Protein AF-A0A2E8CJS1-F1 (afdb_monomer_lite)

Foldseek 3Di:
DVVVVVVVVVVVPPPDDDDDDDDDPVCPLVPPQLLVLLVVLLVLLVVQLVQLVVLGGDPVSLLVSLLSVLLNCLQCDQPNVDCCQVLLQPVPPQLVCLLLVCLVPDDDDPVADLSRDDSSLAHSHNLVSLVVVRSPDPVSSVSNNSRSVSSSVSSNVRSPDRNCVGDVDPVRVVLSRLQSNLVSLVVCLVRVLQLLVCLVPVRGSGPLALSSLSSNLSNLVSSVVCCVVPPCVPPVVCCVLLVVLSVLLSVQSVCSNVNPDNPDVVSSVSNSVSSVVVSVVSVVVDDPVSDPDPPPVPDD

Secondary structure (DSSP, 8-state):
--HHHHHHHHHTTTT------PPPTTSHHHH--HHHHHHHHHHHHHHHHHHHHTT---HHHHHHHHHHHHHHHTT--GGGGSHHHHHHH-----TT-HHHHHHHH----TTS-GGGS-GGGSHHHHHHHHHTT-S-SHHHHHHHH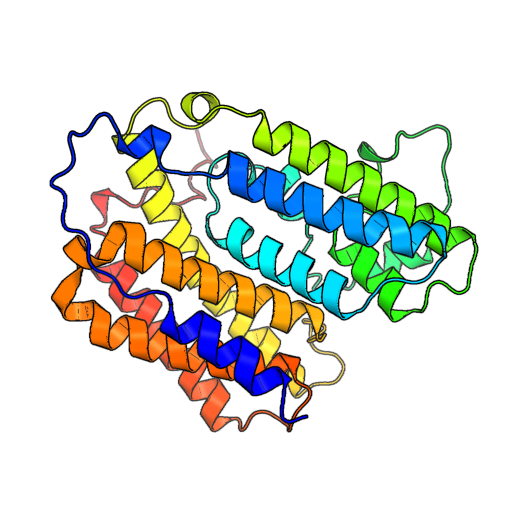HHHHHHHHHHHHHHT--GGGT-SSHHHHHHHHHHHHHHHHHHHHHHHHHHHHHTTSTT-SS---HHHHHHHHHHHHHHHHHHHHHTTTTSGGGHHHHHHHHHHHHHHHHHHHTT-SPPPHHHHHHHHHHHHHHHHHHHHHS-GGG---TT--S--

Structure (mmCIF, N/CA/C/O backbone):
data_AF-A0A2E8CJS1-F1
#
_entry.id   AF-A0A2E8CJS1-F1
#
loop_
_atom_site.group_PDB
_atom_site.id
_atom_site.type_symbol
_atom_site.label_atom_id
_atom_site.label_alt_id
_atom_site.label_comp_id
_atom_site.label_asym_id
_atom_site.label_entity_id
_atom_site.label_seq_id
_atom_site.pdbx_PDB_ins_code
_atom_site.Cartn_x
_atom_site.Cartn_y
_atom_site.Cartn_z
_atom_site.occupancy
_atom_site.B_iso_or_equiv
_atom_site.auth_seq_id
_atom_site.auth_comp_id
_atom_site.auth_asym_id
_atom_site.auth_atom_id
_atom_site.pdbx_PDB_model_num
ATOM 1 N N . MET A 1 1 ? -11.389 -25.331 5.082 1.00 40.00 1 MET A N 1
ATOM 2 C CA . MET A 1 1 ? -9.955 -25.370 4.700 1.00 40.00 1 MET A CA 1
ATOM 3 C C . MET A 1 1 ? -9.678 -25.764 3.245 1.00 40.00 1 MET A C 1
ATOM 5 O O . MET A 1 1 ? -8.675 -25.303 2.729 1.00 40.00 1 MET A O 1
ATOM 9 N N . LYS A 1 2 ? -10.517 -26.552 2.545 1.00 29.30 2 LYS A N 1
ATOM 10 C CA . LYS A 1 2 ? -10.258 -26.921 1.133 1.00 29.30 2 LYS A CA 1
ATOM 11 C C . LYS A 1 2 ? -10.621 -25.838 0.092 1.00 29.30 2 LYS A C 1
ATOM 13 O O . LYS A 1 2 ? -10.053 -25.853 -0.989 1.00 29.30 2 LYS A O 1
ATOM 18 N N . SER A 1 3 ? -11.489 -24.875 0.421 1.00 32.31 3 SER A N 1
ATOM 19 C CA . SER A 1 3 ? -11.945 -23.852 -0.544 1.00 32.31 3 SER A CA 1
ATOM 20 C C . SER A 1 3 ? -11.013 -22.643 -0.719 1.00 32.31 3 SER A C 1
ATOM 22 O O . SER A 1 3 ? -11.034 -22.037 -1.780 1.00 32.31 3 SER A O 1
ATOM 24 N N . LEU A 1 4 ? -10.159 -22.317 0.260 1.00 32.91 4 LEU A N 1
ATOM 25 C CA . LEU A 1 4 ? -9.205 -21.193 0.164 1.00 32.91 4 LEU A CA 1
ATOM 26 C C . LEU A 1 4 ? -8.055 -21.478 -0.815 1.00 32.91 4 LEU A C 1
ATOM 28 O O . LEU A 1 4 ? -7.587 -20.579 -1.504 1.00 32.91 4 LEU A O 1
ATOM 32 N N . LEU A 1 5 ? -7.647 -22.746 -0.929 1.00 32.56 5 LEU A N 1
ATOM 33 C CA . LEU A 1 5 ? -6.606 -23.165 -1.869 1.00 32.56 5 LEU A CA 1
ATOM 34 C C . LEU A 1 5 ? -7.088 -23.135 -3.329 1.00 32.56 5 LEU A C 1
ATOM 36 O O . LEU A 1 5 ? -6.286 -22.923 -4.230 1.00 32.56 5 LEU A O 1
ATOM 40 N N . ALA A 1 6 ? -8.387 -23.344 -3.561 1.00 31.36 6 ALA A N 1
ATOM 41 C CA . ALA A 1 6 ? -8.960 -23.406 -4.903 1.00 31.36 6 ALA A CA 1
ATOM 42 C C . ALA A 1 6 ? -9.116 -22.014 -5.537 1.00 31.36 6 ALA A C 1
ATOM 44 O O . ALA A 1 6 ? -8.876 -21.867 -6.729 1.00 31.36 6 ALA A O 1
ATOM 45 N N . VAL A 1 7 ? -9.446 -20.988 -4.744 1.00 37.34 7 VAL A N 1
ATOM 46 C CA . VAL A 1 7 ? -9.562 -19.605 -5.241 1.00 37.34 7 VAL A CA 1
ATOM 47 C C . VAL A 1 7 ? -8.181 -19.029 -5.584 1.00 37.34 7 VAL A C 1
ATOM 49 O O . VAL A 1 7 ? -8.021 -18.423 -6.638 1.00 37.34 7 VAL A O 1
ATOM 52 N N . PHE A 1 8 ? -7.153 -19.322 -4.779 1.00 38.19 8 PHE A N 1
ATOM 53 C CA . PHE A 1 8 ? -5.770 -18.913 -5.064 1.00 38.19 8 PHE A CA 1
ATOM 54 C C . PHE A 1 8 ? -5.175 -19.586 -6.313 1.00 38.19 8 PHE A C 1
ATOM 56 O O . PHE A 1 8 ? -4.395 -18.967 -7.032 1.00 38.19 8 PHE A O 1
ATOM 63 N N . LEU A 1 9 ? -5.542 -20.842 -6.597 1.00 34.25 9 LEU A N 1
ATOM 64 C CA . LEU A 1 9 ? -5.019 -21.568 -7.760 1.00 34.25 9 LEU A CA 1
ATOM 65 C C . LEU A 1 9 ? -5.654 -21.112 -9.085 1.00 34.25 9 LEU A C 1
ATOM 67 O O . LEU A 1 9 ? -5.003 -21.181 -10.122 1.00 34.25 9 LEU A O 1
ATOM 71 N N . VAL A 1 10 ? -6.908 -20.647 -9.056 1.00 37.09 10 VAL A N 1
ATOM 72 C CA . VAL A 1 10 ? -7.614 -20.154 -10.252 1.00 37.09 10 VAL A CA 1
ATOM 73 C C . VAL A 1 10 ? -7.077 -18.786 -10.682 1.00 37.09 10 VAL A C 1
ATOM 75 O O . VAL A 1 10 ? -6.867 -18.583 -11.873 1.00 37.09 10 VAL A O 1
ATOM 78 N N . VAL A 1 11 ? -6.735 -17.903 -9.735 1.00 40.41 11 VAL A N 1
ATOM 79 C CA . VAL A 1 11 ? -6.077 -16.612 -10.033 1.00 40.41 11 VAL A CA 1
ATOM 80 C C . VAL A 1 11 ? -4.672 -16.812 -10.624 1.00 40.41 11 VAL A C 1
ATOM 82 O O . VAL A 1 11 ? -4.267 -16.071 -11.513 1.00 40.41 11 VAL A O 1
ATOM 85 N N . LEU A 1 12 ? -3.957 -17.868 -10.217 1.00 37.88 12 LEU A N 1
ATOM 86 C CA . LEU A 1 12 ? -2.651 -18.242 -10.784 1.00 37.88 12 LEU A CA 1
ATOM 87 C C . LEU A 1 12 ? -2.720 -18.824 -12.211 1.00 37.88 12 LEU A C 1
ATOM 89 O O . LEU A 1 12 ? -1.683 -18.914 -12.864 1.00 37.88 12 LEU A O 1
ATOM 93 N N . LEU A 1 13 ? -3.898 -19.241 -12.694 1.00 33.56 13 LEU A N 1
ATOM 94 C CA . LEU A 1 13 ? -4.061 -19.929 -13.985 1.00 33.56 13 LEU A CA 1
ATOM 95 C C . LEU A 1 13 ? -4.748 -19.088 -15.072 1.00 33.56 13 LEU A C 1
ATOM 97 O O . LEU A 1 13 ? -4.625 -19.423 -16.246 1.00 33.56 13 LEU A O 1
ATOM 101 N N . THR A 1 14 ? -5.439 -17.995 -14.732 1.00 38.97 14 THR A N 1
ATOM 102 C CA . THR A 1 14 ? -6.120 -17.137 -15.725 1.00 38.97 14 THR A CA 1
ATOM 103 C C . THR A 1 14 ? -5.235 -16.048 -16.342 1.00 38.97 14 THR A C 1
ATOM 105 O O . THR A 1 14 ? -5.708 -15.308 -17.195 1.00 38.97 14 THR A O 1
ATOM 108 N N . ALA A 1 15 ? -3.955 -15.964 -15.971 1.00 38.44 15 ALA A N 1
ATOM 109 C CA . ALA A 1 15 ? -3.003 -14.990 -16.519 1.00 38.44 15 ALA A CA 1
ATOM 110 C C . ALA A 1 15 ? -2.415 -15.373 -17.899 1.00 38.44 15 ALA A C 1
ATOM 112 O O . ALA A 1 15 ? -1.461 -14.749 -18.343 1.00 38.44 15 ALA A O 1
ATOM 113 N N . TYR A 1 16 ? -2.951 -16.389 -18.588 1.00 39.69 16 TYR A N 1
ATOM 114 C CA . TYR A 1 16 ? -2.401 -16.871 -19.862 1.00 39.69 16 TYR A CA 1
ATOM 115 C C . TYR A 1 16 ? -3.414 -16.818 -21.011 1.00 39.69 16 TYR A C 1
ATOM 117 O O . TYR A 1 16 ? -4.204 -17.739 -21.220 1.00 39.69 16 TYR A O 1
ATOM 125 N N . ALA A 1 17 ? -3.310 -15.760 -21.814 1.00 28.95 17 ALA A N 1
ATOM 126 C CA . ALA A 1 17 ? -3.577 -15.791 -23.247 1.00 28.95 17 ALA A CA 1
ATOM 127 C C . ALA A 1 17 ? -2.651 -14.758 -23.919 1.00 28.95 17 ALA A C 1
ATOM 129 O O . ALA A 1 17 ? -2.851 -13.562 -23.711 1.00 28.95 17 ALA A O 1
ATOM 130 N N . PRO A 1 18 ? -1.639 -15.173 -24.702 1.00 35.62 18 PRO A N 1
ATOM 131 C CA . PRO A 1 18 ? -0.773 -14.226 -25.384 1.00 35.62 18 PRO A CA 1
ATOM 132 C C . PRO A 1 18 ? -1.557 -13.621 -26.553 1.00 35.62 18 PRO A C 1
ATOM 134 O O . PRO A 1 18 ? -1.898 -14.316 -27.512 1.00 35.62 18 PRO A O 1
ATOM 137 N N . GLN A 1 19 ? -1.871 -12.329 -26.478 1.00 34.81 19 GLN A N 1
ATOM 138 C CA . GLN A 1 19 ? -2.258 -11.552 -27.652 1.00 34.81 19 GLN A CA 1
ATOM 139 C C . GLN A 1 19 ? -1.093 -10.653 -28.034 1.00 34.81 19 GLN A C 1
ATOM 141 O O . GLN A 1 19 ? -0.939 -9.557 -27.511 1.00 34.81 19 GLN A O 1
ATOM 146 N N . GLY A 1 20 ? -0.288 -11.129 -28.983 1.00 39.72 20 GLY A N 1
ATOM 147 C CA . GLY A 1 20 ? 0.669 -10.281 -29.673 1.00 39.72 20 GLY A CA 1
ATOM 148 C C . GLY A 1 20 ? -0.069 -9.186 -30.438 1.00 39.72 20 GLY A C 1
ATOM 149 O O . GLY A 1 20 ? -0.854 -9.472 -31.348 1.00 39.72 20 GLY A O 1
ATOM 150 N N . LYS A 1 21 ? 0.202 -7.931 -30.086 1.00 33.66 21 LYS A N 1
ATOM 151 C CA . LYS A 1 21 ? -0.031 -6.776 -30.949 1.00 33.66 21 LYS A CA 1
ATOM 152 C C . LYS A 1 21 ? 1.177 -5.854 -30.870 1.00 33.66 21 LYS A C 1
ATOM 154 O O . LYS A 1 21 ? 1.555 -5.404 -29.799 1.00 33.66 21 LYS A O 1
ATOM 159 N N . SER A 1 22 ? 1.758 -5.586 -32.036 1.00 40.12 22 SER A N 1
ATOM 160 C CA . SER A 1 22 ? 2.746 -4.533 -32.245 1.00 40.12 22 SER A CA 1
ATOM 161 C C . SER A 1 22 ? 2.147 -3.183 -31.847 1.00 40.12 22 SER A C 1
ATOM 163 O O . SER A 1 22 ? 1.099 -2.809 -32.380 1.00 40.12 22 SER A O 1
ATOM 165 N N . ALA A 1 23 ? 2.794 -2.487 -30.916 1.00 40.72 23 ALA A N 1
ATOM 166 C CA . ALA A 1 23 ? 2.328 -1.226 -30.357 1.00 40.72 23 ALA A CA 1
ATOM 167 C C . ALA A 1 23 ? 2.757 -0.025 -31.215 1.00 40.72 23 ALA A C 1
ATOM 169 O O . ALA A 1 23 ? 3.944 0.159 -31.484 1.00 40.72 23 ALA A O 1
ATOM 170 N N . ASP A 1 24 ? 1.782 0.805 -31.588 1.00 37.53 24 ASP A N 1
ATOM 171 C CA . ASP A 1 24 ? 2.009 2.216 -31.892 1.00 37.53 24 ASP A CA 1
ATOM 172 C C . ASP A 1 24 ? 2.292 2.955 -30.570 1.00 37.53 24 ASP A C 1
ATOM 174 O O . ASP A 1 24 ? 1.555 2.828 -29.591 1.00 37.53 24 ASP A O 1
ATOM 178 N N . THR A 1 25 ? 3.381 3.721 -30.542 1.00 43.03 25 THR A N 1
ATOM 179 C CA . THR A 1 25 ? 4.023 4.325 -29.358 1.00 43.03 25 THR A CA 1
ATOM 180 C C . THR A 1 25 ? 3.169 5.366 -28.608 1.00 43.03 25 THR A C 1
ATOM 182 O O . THR A 1 25 ? 3.522 5.768 -27.505 1.00 43.03 25 THR A O 1
ATOM 185 N N . GLU A 1 26 ? 2.034 5.793 -29.165 1.00 36.59 26 GLU A N 1
ATOM 186 C CA . GLU A 1 26 ? 1.116 6.771 -28.551 1.00 36.59 26 GLU A CA 1
ATOM 187 C C . GLU A 1 26 ? 0.104 6.133 -27.571 1.00 36.59 26 GLU A C 1
ATOM 189 O O . GLU A 1 26 ? -0.517 6.844 -26.787 1.00 36.59 26 GLU A O 1
ATOM 194 N N . LEU A 1 27 ? -0.041 4.797 -27.569 1.00 43.88 27 LEU A N 1
ATOM 195 C CA . LEU A 1 27 ? -1.023 4.074 -26.740 1.00 43.88 27 LEU A CA 1
ATOM 196 C C . LEU A 1 27 ? -0.544 3.716 -25.318 1.00 43.88 27 LEU A C 1
ATOM 198 O O . LEU A 1 27 ? -1.370 3.443 -24.452 1.00 43.88 27 LEU A O 1
ATOM 202 N N . MET A 1 28 ? 0.759 3.734 -25.021 1.00 48.69 28 MET A N 1
ATOM 203 C CA . MET A 1 28 ? 1.243 3.164 -23.751 1.00 48.69 28 MET A CA 1
ATOM 204 C C . MET A 1 28 ? 1.085 4.069 -22.516 1.00 48.69 28 MET A C 1
ATOM 206 O O . MET A 1 28 ? 0.931 3.539 -21.415 1.00 48.69 28 MET A O 1
ATOM 210 N N . LEU A 1 29 ? 1.046 5.403 -22.658 1.00 48.97 29 LEU A N 1
ATOM 211 C CA . LEU A 1 29 ? 0.699 6.293 -21.530 1.00 48.97 29 LEU A CA 1
ATOM 212 C C . LEU A 1 29 ? -0.773 6.137 -21.117 1.00 48.97 29 LEU A C 1
ATOM 214 O O . LEU A 1 29 ? -1.091 6.280 -19.939 1.00 48.97 29 LEU A O 1
ATOM 218 N N . SER A 1 30 ? -1.666 5.805 -22.059 1.00 48.31 30 SER A N 1
ATOM 219 C CA . SER A 1 30 ? -3.084 5.550 -21.766 1.00 48.31 30 SER A CA 1
ATOM 220 C C . SER A 1 30 ? -3.358 4.177 -21.147 1.00 48.31 30 SER A C 1
ATOM 222 O O . SER A 1 30 ? -4.435 3.980 -20.589 1.00 48.31 30 SER A O 1
ATOM 224 N N . ASP A 1 31 ? -2.401 3.247 -21.212 1.00 52.19 31 ASP A N 1
ATOM 225 C CA . ASP A 1 31 ? -2.585 1.862 -20.759 1.00 52.19 31 ASP A CA 1
ATOM 226 C C . ASP A 1 31 ? -2.195 1.642 -19.287 1.00 52.19 31 ASP A C 1
ATOM 228 O O . ASP A 1 31 ? -2.554 0.620 -18.693 1.00 52.19 31 ASP A O 1
ATOM 232 N N . PHE A 1 32 ? -1.484 2.583 -18.648 1.00 63.81 32 PHE A N 1
ATOM 233 C CA . PHE A 1 32 ? -1.212 2.474 -17.215 1.00 63.81 32 PHE A CA 1
ATOM 234 C C . PHE A 1 32 ? -2.444 2.897 -16.404 1.00 63.81 32 PHE A C 1
ATOM 236 O O . PHE A 1 32 ? -2.654 4.059 -16.057 1.00 63.81 32 PHE A O 1
ATOM 243 N N . ALA A 1 33 ? -3.271 1.910 -16.074 1.00 74.06 33 ALA A N 1
ATOM 244 C CA . ALA A 1 33 ? -4.579 2.096 -15.461 1.00 74.06 33 ALA A CA 1
ATOM 245 C C . ALA A 1 33 ? -4.541 2.389 -13.941 1.00 74.06 33 ALA A C 1
ATOM 247 O O . ALA A 1 33 ? -5.293 1.780 -13.176 1.00 74.06 33 ALA A O 1
ATOM 248 N N . TRP A 1 34 ? -3.701 3.316 -13.446 1.00 83.25 34 TRP A N 1
ATOM 249 C CA . TRP A 1 34 ? -3.746 3.650 -12.005 1.00 83.25 34 TRP A CA 1
ATOM 250 C C . TRP A 1 34 ? -5.098 4.213 -11.590 1.00 83.25 34 TRP A C 1
ATOM 252 O O . TRP A 1 34 ? -5.508 4.020 -10.449 1.00 83.25 34 TRP A O 1
ATOM 262 N N . GLN A 1 35 ? -5.799 4.890 -12.504 1.00 87.06 35 GLN A N 1
ATOM 263 C CA . GLN A 1 35 ? -7.138 5.400 -12.240 1.00 87.06 35 GLN A CA 1
ATOM 264 C C . GLN A 1 35 ? -8.051 4.242 -11.835 1.00 87.06 35 GLN A C 1
ATOM 266 O O . GLN A 1 35 ? -8.645 4.270 -10.761 1.00 87.06 35 GLN A O 1
ATOM 271 N N . GLU A 1 36 ? -8.061 3.161 -12.618 1.00 88.25 36 GLU A N 1
ATOM 272 C CA . GLU A 1 36 ? -8.811 1.943 -12.299 1.00 88.25 36 GLU A CA 1
ATOM 273 C C . GLU A 1 36 ? -8.315 1.276 -11.013 1.00 88.25 36 GLU A C 1
ATOM 275 O O . GLU A 1 36 ? -9.112 0.770 -10.223 1.00 88.25 36 GLU A O 1
ATOM 280 N N . GLN A 1 37 ? -7.005 1.297 -10.752 1.00 89.62 37 GLN A N 1
ATOM 281 C CA . GLN A 1 37 ? -6.449 0.750 -9.517 1.00 89.62 37 GLN A CA 1
ATOM 282 C C . GLN A 1 37 ? -6.942 1.498 -8.269 1.00 89.62 37 GLN A C 1
ATOM 284 O O . GLN A 1 37 ? -7.367 0.856 -7.305 1.00 89.62 37 GLN A O 1
ATOM 289 N N . PHE A 1 38 ? -6.918 2.833 -8.284 1.00 92.75 38 PHE A N 1
ATOM 290 C CA . PHE A 1 38 ? -7.392 3.664 -7.178 1.00 92.75 38 PHE A CA 1
ATOM 291 C C . PHE A 1 38 ? -8.922 3.674 -7.066 1.00 92.75 38 PHE A C 1
ATOM 293 O O . PHE A 1 38 ? -9.439 3.662 -5.948 1.00 92.75 38 PHE A O 1
ATOM 300 N N . LEU A 1 39 ? -9.658 3.579 -8.179 1.00 92.50 39 LEU A N 1
ATOM 301 C CA . LEU A 1 39 ? -11.107 3.344 -8.157 1.00 92.50 39 LEU A CA 1
ATOM 302 C C . LEU A 1 39 ? -11.441 1.984 -7.532 1.00 92.50 39 LEU A C 1
ATOM 304 O O . LEU A 1 39 ? -12.289 1.905 -6.648 1.00 92.50 39 LEU A O 1
ATOM 308 N N . SER A 1 40 ? -10.710 0.925 -7.887 1.00 92.94 40 SER A N 1
ATOM 309 C CA . SER A 1 40 ? -10.870 -0.392 -7.261 1.00 92.94 40 SER A CA 1
ATOM 310 C C . SER A 1 40 ? -10.536 -0.363 -5.762 1.00 92.94 40 SER A C 1
ATOM 312 O O . SER A 1 40 ? -11.200 -1.023 -4.958 1.00 92.94 40 SER A O 1
ATOM 314 N N . LEU A 1 41 ? -9.528 0.417 -5.354 1.00 94.94 41 LEU A N 1
ATOM 315 C CA . LEU A 1 41 ? -9.207 0.627 -3.940 1.00 94.94 41 LEU A CA 1
ATOM 316 C C . LEU A 1 41 ? -10.359 1.329 -3.206 1.00 94.94 41 LEU A C 1
ATOM 318 O O . LEU A 1 41 ? -10.761 0.882 -2.129 1.00 94.94 41 LEU A O 1
ATOM 322 N N . LYS A 1 42 ? -10.924 2.380 -3.813 1.00 95.56 42 LYS A N 1
ATOM 323 C CA . LYS A 1 42 ? -12.090 3.111 -3.307 1.00 95.56 42 LYS A CA 1
ATOM 324 C C . LYS A 1 42 ? -13.293 2.187 -3.111 1.00 95.56 42 LYS A C 1
ATOM 326 O O . LYS A 1 42 ? -13.851 2.156 -2.019 1.00 95.56 42 LYS A O 1
ATOM 331 N N . GLU A 1 43 ? -13.660 1.401 -4.121 1.00 94.31 43 GLU A N 1
ATOM 332 C CA . GLU A 1 43 ? -14.789 0.461 -4.041 1.00 94.31 43 GLU A CA 1
ATOM 333 C C . GLU A 1 43 ? -14.629 -0.515 -2.865 1.00 94.31 43 GLU A C 1
ATOM 335 O O . GLU A 1 43 ? -15.566 -0.775 -2.109 1.00 94.31 43 GLU A O 1
ATOM 340 N N . ARG A 1 44 ? -13.409 -1.020 -2.645 1.00 94.81 44 ARG A N 1
ATOM 341 C CA . ARG A 1 44 ? -13.103 -1.904 -1.509 1.00 94.81 44 ARG A CA 1
ATOM 342 C C . ARG A 1 44 ? -13.206 -1.190 -0.165 1.00 94.81 44 ARG A C 1
ATOM 344 O O . ARG A 1 44 ? -13.709 -1.777 0.792 1.00 94.81 44 ARG A O 1
ATOM 351 N N . LEU A 1 45 ? -12.763 0.063 -0.082 1.00 95.31 45 LEU A N 1
ATOM 352 C CA . LEU A 1 45 ? -12.923 0.890 1.116 1.00 95.31 45 LEU A CA 1
ATOM 353 C C . LEU A 1 45 ? -14.401 1.137 1.437 1.00 95.31 45 LEU A C 1
ATOM 355 O O . LEU A 1 45 ? -14.799 1.023 2.597 1.00 95.31 45 LEU A O 1
ATOM 359 N N . GLU A 1 46 ? -15.227 1.407 0.427 1.00 92.62 46 GLU A N 1
ATOM 360 C CA . GLU A 1 46 ? -16.673 1.594 0.588 1.00 92.62 46 GLU A CA 1
ATOM 361 C C . GLU A 1 46 ? -17.370 0.320 1.088 1.00 92.62 46 GLU A C 1
ATOM 363 O O . GLU A 1 46 ? -18.232 0.396 1.966 1.00 92.62 46 GLU A O 1
ATOM 368 N N . LEU A 1 47 ? -16.951 -0.862 0.621 1.00 89.31 47 LEU A N 1
ATOM 369 C CA . LEU A 1 47 ? -17.445 -2.139 1.151 1.00 89.31 47 LEU A CA 1
ATOM 370 C C . LEU A 1 47 ? -17.101 -2.318 2.637 1.00 89.31 47 LEU A C 1
ATOM 372 O O . LEU A 1 47 ? -17.953 -2.728 3.429 1.00 89.31 47 LEU A O 1
ATOM 376 N N . ILE A 1 48 ? -15.877 -1.969 3.044 1.00 89.62 48 ILE A N 1
ATOM 377 C CA . ILE A 1 48 ? -15.467 -2.030 4.456 1.00 89.62 48 ILE A CA 1
ATOM 378 C C . ILE A 1 48 ? -16.223 -1.001 5.303 1.00 89.62 48 ILE A C 1
ATOM 380 O O . ILE A 1 48 ? -16.580 -1.301 6.447 1.00 89.62 48 ILE A O 1
ATOM 384 N N . LYS A 1 49 ? -16.520 0.181 4.749 1.00 89.25 49 LYS A N 1
ATOM 385 C CA . LYS A 1 49 ? -17.270 1.248 5.429 1.00 89.25 49 LYS A CA 1
ATOM 386 C C . LYS A 1 49 ? -18.607 0.751 5.977 1.00 89.25 49 LYS A C 1
ATOM 388 O O . LYS A 1 49 ? -18.946 1.052 7.120 1.00 89.25 49 LYS A O 1
ATOM 393 N N . VAL A 1 50 ? -19.329 -0.069 5.207 1.00 84.31 50 VAL A N 1
ATOM 394 C CA . VAL A 1 50 ? -20.601 -0.679 5.641 1.00 84.31 50 VAL A CA 1
ATOM 395 C C . VAL A 1 50 ? -20.412 -1.509 6.915 1.00 84.31 50 VAL A C 1
ATOM 397 O O . VAL A 1 50 ? -21.218 -1.425 7.841 1.00 84.31 50 VAL A O 1
ATOM 400 N N . GLY A 1 51 ? -19.321 -2.271 6.998 1.00 77.12 51 GLY A N 1
ATOM 401 C CA . GLY A 1 51 ? -18.976 -3.042 8.191 1.00 77.12 51 GLY A CA 1
ATOM 402 C C . GLY A 1 51 ? -18.607 -2.165 9.393 1.00 77.12 51 GLY A C 1
ATOM 403 O O . GLY A 1 51 ? -19.054 -2.413 10.518 1.00 77.12 51 GLY A O 1
ATOM 404 N N . VAL A 1 52 ? -17.840 -1.093 9.171 1.00 78.38 52 VAL A N 1
ATOM 405 C CA . VAL A 1 52 ? -17.422 -0.180 10.249 1.00 78.38 52 VAL A CA 1
ATOM 406 C C . VAL A 1 52 ? -18.588 0.568 10.875 1.00 78.38 52 VAL A C 1
ATOM 408 O O . VAL A 1 52 ? -18.590 0.728 12.092 1.00 78.38 52 VAL A O 1
ATOM 411 N N . ILE A 1 53 ? -19.625 0.927 10.115 1.00 72.88 53 ILE A N 1
ATOM 412 C CA . ILE A 1 53 ? -20.862 1.509 10.674 1.00 72.88 53 ILE A CA 1
ATOM 413 C C . ILE A 1 53 ? -21.469 0.602 11.758 1.00 72.88 53 ILE A C 1
ATOM 415 O O . ILE A 1 53 ? -22.022 1.080 12.748 1.00 72.88 53 ILE A O 1
ATOM 419 N N . HIS A 1 54 ? -21.326 -0.715 11.606 1.00 76.75 54 HIS A N 1
ATOM 420 C CA . HIS A 1 54 ? -21.808 -1.712 12.560 1.00 76.75 54 HIS A CA 1
ATOM 421 C C . HIS A 1 54 ? -20.729 -2.204 13.532 1.00 76.75 54 HIS A C 1
ATOM 423 O O . HIS A 1 54 ? -20.935 -3.208 14.217 1.00 76.75 54 HIS A O 1
ATOM 429 N N . CYS A 1 55 ? -19.585 -1.515 13.584 1.00 81.94 55 CYS A N 1
ATOM 430 C CA . CYS A 1 55 ? -18.404 -1.878 14.360 1.00 81.94 55 CYS A CA 1
ATOM 431 C C . CYS A 1 55 ? -17.977 -3.342 14.131 1.00 81.94 55 CYS A C 1
ATOM 433 O O . CYS A 1 55 ? -17.540 -4.037 15.048 1.00 81.94 55 CYS A O 1
ATOM 435 N N . LYS A 1 56 ? -18.135 -3.830 12.893 1.00 83.00 56 LYS A N 1
ATOM 436 C CA . LYS A 1 56 ? -17.818 -5.198 12.471 1.00 83.00 56 LYS A CA 1
ATOM 437 C C . LYS A 1 56 ? -17.201 -5.180 11.082 1.00 83.00 56 LYS A C 1
ATOM 439 O O . LYS A 1 56 ? -17.907 -5.036 10.093 1.00 83.00 56 LYS A O 1
ATOM 444 N N . ILE A 1 57 ? -15.890 -5.367 11.005 1.00 82.31 57 ILE A N 1
ATOM 445 C CA . ILE A 1 57 ? -15.201 -5.489 9.719 1.00 82.31 57 ILE A CA 1
ATOM 446 C C . ILE A 1 57 ? -15.078 -6.963 9.353 1.00 82.31 57 ILE A C 1
ATOM 448 O O . ILE A 1 57 ? -14.666 -7.777 10.178 1.00 82.31 57 ILE A O 1
ATOM 452 N N . ASP A 1 58 ? -15.439 -7.289 8.115 1.00 84.62 58 ASP A N 1
ATOM 453 C CA . ASP A 1 58 ? -15.146 -8.588 7.521 1.00 84.62 58 ASP A CA 1
ATOM 454 C C . ASP A 1 58 ? -13.628 -8.715 7.320 1.00 84.62 58 ASP A C 1
ATOM 456 O O . ASP A 1 58 ? -13.019 -7.950 6.568 1.00 84.62 58 ASP A O 1
ATOM 460 N N . GLU A 1 59 ? -13.010 -9.675 8.013 1.00 83.00 59 GLU A N 1
ATOM 461 C CA . GLU A 1 59 ? -11.569 -9.928 7.934 1.00 83.00 59 GLU A CA 1
ATOM 462 C C . GLU A 1 59 ? -11.106 -10.257 6.510 1.00 83.00 59 GLU A C 1
ATOM 464 O O . GLU A 1 59 ? -9.992 -9.891 6.137 1.00 83.00 59 GLU A O 1
ATOM 469 N N . GLN A 1 60 ? -11.937 -10.916 5.696 1.00 85.31 60 GLN A N 1
ATOM 470 C CA . GLN A 1 60 ? -11.591 -11.212 4.310 1.00 85.31 60 GLN A CA 1
ATOM 471 C C . GLN A 1 60 ? -11.607 -9.939 3.465 1.00 85.31 60 GLN A C 1
ATOM 473 O O . GLN A 1 60 ? -10.646 -9.687 2.744 1.00 85.31 60 GLN A O 1
ATOM 478 N N . ALA A 1 61 ? -12.640 -9.102 3.603 1.00 87.81 61 ALA A N 1
ATOM 479 C CA . ALA A 1 61 ? -12.699 -7.817 2.901 1.00 87.81 61 ALA A CA 1
ATOM 480 C C . ALA A 1 61 ? -11.515 -6.911 3.283 1.00 87.81 61 ALA A C 1
ATOM 482 O O . ALA A 1 61 ? -10.929 -6.247 2.427 1.00 87.81 61 ALA A O 1
ATOM 483 N N . TRP A 1 62 ? -11.119 -6.935 4.560 1.00 89.81 62 TRP A N 1
ATOM 484 C CA . TRP A 1 62 ? -9.932 -6.242 5.053 1.00 89.81 62 TRP A CA 1
ATOM 485 C C . TRP A 1 62 ? -8.636 -6.746 4.411 1.00 89.81 62 TRP A C 1
ATOM 487 O O . TRP A 1 62 ? -7.847 -5.949 3.901 1.00 89.81 62 TRP A O 1
ATOM 497 N N . ARG A 1 63 ? -8.425 -8.068 4.387 1.00 88.06 63 ARG A N 1
ATOM 498 C CA . ARG A 1 63 ? -7.255 -8.672 3.736 1.00 88.06 63 ARG A CA 1
ATOM 499 C C . ARG A 1 63 ? -7.218 -8.353 2.243 1.00 88.06 63 ARG A C 1
ATOM 501 O O . ARG A 1 63 ? -6.159 -7.997 1.736 1.00 88.06 63 ARG A O 1
ATOM 508 N N . ASP A 1 64 ? -8.355 -8.419 1.559 1.00 89.62 64 ASP A N 1
ATOM 509 C CA . ASP A 1 64 ? -8.447 -8.112 0.130 1.00 89.62 64 ASP A CA 1
ATOM 510 C C . ASP A 1 64 ? -8.086 -6.650 -0.166 1.00 89.62 64 ASP A C 1
ATOM 512 O O . ASP A 1 64 ? -7.380 -6.375 -1.135 1.00 89.62 64 ASP A O 1
ATOM 516 N N . LEU A 1 65 ? -8.529 -5.707 0.675 1.00 94.19 65 LEU A N 1
ATOM 517 C CA . LEU A 1 65 ? -8.155 -4.295 0.552 1.00 94.19 65 LEU A CA 1
ATOM 518 C C . LEU A 1 65 ? -6.639 -4.101 0.675 1.00 94.19 65 LEU A C 1
ATOM 520 O O . LEU A 1 65 ? -6.033 -3.353 -0.088 1.00 94.19 65 LEU A O 1
ATOM 524 N N . VAL A 1 66 ? -6.021 -4.778 1.635 1.00 93.25 66 VAL A N 1
ATOM 525 C CA . VAL A 1 66 ? -4.595 -4.614 1.944 1.00 93.25 66 VAL A CA 1
ATOM 526 C C . VAL A 1 66 ? -3.728 -5.291 0.898 1.00 93.25 66 VAL A C 1
ATOM 528 O O . VAL A 1 66 ? -2.699 -4.746 0.502 1.00 93.25 66 VAL A O 1
ATOM 531 N N . PHE A 1 67 ? -4.168 -6.449 0.413 1.00 90.12 67 PHE A N 1
ATOM 532 C CA . PHE A 1 67 ? -3.573 -7.102 -0.740 1.00 90.12 67 PHE A CA 1
ATOM 533 C C . PHE A 1 67 ? -3.617 -6.171 -1.953 1.00 90.12 67 PHE A C 1
ATOM 535 O O . PHE A 1 67 ? -2.580 -5.923 -2.567 1.00 90.12 67 PHE A O 1
ATOM 542 N N . LYS A 1 68 ? -4.787 -5.576 -2.236 1.00 92.94 68 LYS A N 1
ATOM 543 C CA . LYS A 1 68 ? -4.949 -4.623 -3.338 1.00 92.94 68 LYS A CA 1
ATOM 544 C C . LYS A 1 68 ? -4.029 -3.417 -3.184 1.00 92.94 68 LYS A C 1
ATOM 546 O O . LYS A 1 68 ? -3.394 -3.012 -4.149 1.00 92.94 68 LYS A O 1
ATOM 551 N N . TRP A 1 69 ? -3.900 -2.867 -1.979 1.00 95.44 69 TRP A N 1
ATOM 552 C CA . TRP A 1 69 ? -2.943 -1.791 -1.743 1.00 95.44 69 TRP A CA 1
ATOM 553 C C . TRP A 1 69 ? -1.496 -2.228 -2.002 1.00 95.44 69 TRP A C 1
ATOM 555 O O . TRP A 1 69 ? -0.744 -1.462 -2.590 1.00 95.44 69 TRP A O 1
ATOM 565 N N . GLY A 1 70 ? -1.108 -3.453 -1.637 1.00 91.44 70 GLY A N 1
ATOM 566 C CA . GLY A 1 70 ? 0.201 -4.009 -1.995 1.00 91.44 70 GLY A CA 1
ATOM 567 C C . GLY A 1 70 ? 0.442 -4.036 -3.507 1.00 91.44 70 GLY A C 1
ATOM 568 O O . GLY A 1 70 ? 1.505 -3.617 -3.965 1.00 91.44 70 GLY A O 1
ATOM 569 N N . GLU A 1 71 ? -0.562 -4.450 -4.287 1.00 89.38 71 GLU A N 1
ATOM 570 C CA . GLU A 1 71 ? -0.489 -4.419 -5.756 1.00 89.38 71 GLU A CA 1
ATOM 571 C C . GLU A 1 71 ? -0.308 -3.001 -6.304 1.00 89.38 71 GLU A C 1
ATOM 573 O O . GLU A 1 71 ? 0.381 -2.829 -7.295 1.00 89.38 71 GLU A O 1
ATOM 578 N N . ILE A 1 72 ? -0.902 -1.986 -5.674 1.00 90.62 72 ILE A N 1
ATOM 579 C CA . ILE A 1 72 ? -0.776 -0.583 -6.104 1.00 90.62 72 ILE A CA 1
ATOM 580 C C . ILE A 1 72 ? 0.577 -0.010 -5.677 1.00 90.62 72 ILE A C 1
ATOM 582 O O . ILE A 1 72 ? 1.290 0.619 -6.457 1.00 90.62 72 ILE A O 1
ATOM 586 N N . TYR A 1 73 ? 0.957 -0.254 -4.424 1.00 90.69 73 TYR A N 1
ATOM 587 C CA . TYR A 1 73 ? 2.157 0.289 -3.803 1.00 90.69 73 TYR A CA 1
ATOM 588 C C . TYR A 1 73 ? 3.424 -0.106 -4.555 1.00 90.69 73 TYR A C 1
ATOM 590 O O . TYR A 1 73 ? 4.348 0.696 -4.670 1.00 90.69 73 TYR A O 1
ATOM 598 N N . VAL A 1 74 ? 3.465 -1.322 -5.102 1.00 85.31 74 VAL A N 1
ATOM 599 C CA . VAL A 1 74 ? 4.615 -1.829 -5.856 1.00 85.31 74 VAL A CA 1
ATOM 600 C C . VAL A 1 74 ? 4.962 -0.979 -7.081 1.00 85.31 74 VAL A C 1
ATOM 602 O O . VAL A 1 74 ? 6.102 -0.987 -7.534 1.00 85.31 74 VAL A O 1
ATOM 605 N N . HIS A 1 75 ? 3.997 -0.227 -7.613 1.00 82.25 75 HIS A N 1
ATOM 606 C CA . HIS A 1 75 ? 4.220 0.597 -8.784 1.00 82.25 75 HIS A CA 1
ATOM 607 C C . HIS A 1 75 ? 5.057 1.829 -8.475 1.00 82.25 75 HIS A C 1
ATOM 609 O O . HIS A 1 75 ? 5.770 2.232 -9.372 1.00 82.25 75 HIS A O 1
ATOM 615 N N . GLN A 1 76 ? 5.017 2.412 -7.267 1.00 84.25 76 GLN A N 1
ATOM 616 C CA . GLN A 1 76 ? 5.732 3.661 -6.906 1.00 84.25 76 GLN A CA 1
ATOM 617 C C . GLN A 1 76 ? 5.750 4.719 -8.033 1.00 84.25 76 GLN A C 1
ATOM 619 O O . GLN A 1 76 ? 6.776 5.340 -8.290 1.00 84.25 76 GLN A O 1
ATOM 624 N N . LEU A 1 77 ? 4.628 4.878 -8.738 1.00 85.44 77 LEU A N 1
ATOM 625 C CA . LEU A 1 77 ? 4.455 5.809 -9.853 1.00 85.44 77 LEU A CA 1
ATOM 626 C C . LEU A 1 77 ? 3.258 6.717 -9.575 1.00 85.44 77 LEU A C 1
ATOM 628 O O . LEU A 1 77 ? 2.335 6.345 -8.837 1.00 85.44 77 LEU A O 1
ATOM 632 N N . GLY A 1 78 ? 3.276 7.902 -10.178 1.00 87.75 78 GLY A N 1
ATOM 633 C CA . GLY A 1 78 ? 2.193 8.870 -10.097 1.00 87.75 78 GLY A CA 1
ATOM 634 C C . GLY A 1 78 ? 1.886 9.268 -8.647 1.00 87.75 78 GLY A C 1
ATOM 635 O O . GLY A 1 78 ? 2.806 9.604 -7.895 1.00 87.75 78 GLY A O 1
ATOM 636 N N . PRO A 1 79 ? 0.619 9.192 -8.191 1.00 90.00 79 PRO A N 1
ATOM 637 C CA . PRO A 1 79 ? 0.248 9.560 -6.823 1.00 90.00 79 PRO A CA 1
ATOM 638 C C . PRO A 1 79 ? 1.123 8.911 -5.744 1.00 90.00 79 PRO A C 1
ATOM 640 O O . PRO A 1 79 ? 1.523 9.580 -4.786 1.00 90.00 79 PRO A O 1
ATOM 643 N N . VAL A 1 80 ? 1.490 7.637 -5.921 1.00 90.62 80 VAL A N 1
ATOM 644 C CA . VAL A 1 80 ? 2.262 6.862 -4.935 1.00 90.62 80 VAL A CA 1
ATOM 645 C C . VAL A 1 80 ? 3.670 7.435 -4.712 1.00 90.62 80 VAL A C 1
ATOM 647 O O . VAL A 1 80 ? 4.214 7.269 -3.623 1.00 90.62 80 VAL A O 1
ATOM 650 N N . GLU A 1 81 ? 4.239 8.178 -5.669 1.00 87.50 81 GLU A N 1
ATOM 651 C CA . GLU A 1 81 ? 5.539 8.853 -5.495 1.00 87.50 81 GLU A CA 1
ATOM 652 C C . GLU A 1 81 ? 5.506 9.920 -4.395 1.00 87.50 81 GLU A C 1
ATOM 654 O O . GLU A 1 81 ? 6.538 10.269 -3.817 1.00 87.50 81 GLU A O 1
ATOM 659 N N . THR A 1 82 ? 4.321 10.440 -4.068 1.00 88.94 82 THR A N 1
ATOM 660 C CA . THR A 1 82 ? 4.184 11.425 -2.998 1.00 88.94 82 THR A CA 1
ATOM 661 C C . THR A 1 82 ? 3.986 10.735 -1.639 1.00 88.94 82 THR A C 1
ATOM 663 O O . THR A 1 82 ? 3.211 9.774 -1.527 1.00 88.94 82 THR A O 1
ATOM 666 N N . PRO A 1 83 ? 4.619 11.237 -0.559 1.00 87.75 83 PRO A N 1
ATOM 667 C CA . PRO A 1 83 ? 4.433 10.686 0.786 1.00 87.75 83 PRO A CA 1
ATOM 668 C C . PRO A 1 83 ? 2.974 10.697 1.266 1.00 87.75 83 PRO A C 1
ATOM 670 O O . PRO A 1 83 ? 2.575 9.842 2.056 1.00 87.75 83 PRO A O 1
ATOM 673 N N . GLU A 1 84 ? 2.173 11.648 0.781 1.00 88.31 84 GLU A N 1
ATOM 674 C CA . GLU A 1 84 ? 0.771 11.818 1.174 1.00 88.31 84 GLU A CA 1
ATOM 675 C C . GLU A 1 84 ? -0.129 10.669 0.694 1.00 88.31 84 GLU A C 1
ATOM 677 O O . GLU A 1 84 ? -1.124 10.361 1.356 1.00 88.31 84 GLU A O 1
ATOM 682 N N . TYR A 1 85 ? 0.228 9.994 -0.404 1.00 90.38 85 TYR A N 1
ATOM 683 C CA . TYR A 1 85 ? -0.467 8.785 -0.856 1.00 90.38 85 TYR A CA 1
ATOM 684 C C . TYR A 1 85 ? 0.245 7.513 -0.399 1.00 90.38 85 TYR A C 1
ATOM 686 O O . TYR A 1 85 ? -0.407 6.649 0.176 1.00 90.38 85 TYR A O 1
ATOM 694 N N . SER A 1 86 ? 1.565 7.385 -0.566 1.00 90.44 86 SER A N 1
ATOM 695 C CA . SER A 1 86 ? 2.269 6.156 -0.162 1.00 90.44 86 SER A CA 1
ATOM 696 C C . SER A 1 86 ? 2.170 5.903 1.345 1.00 90.44 86 SER A C 1
ATOM 698 O O . SER A 1 86 ? 1.566 4.926 1.791 1.00 90.44 86 SER A O 1
ATOM 700 N N . VAL A 1 87 ? 2.716 6.816 2.146 1.00 89.56 87 VAL A N 1
ATOM 701 C CA . VAL A 1 87 ? 2.713 6.706 3.609 1.00 89.56 87 VAL A CA 1
ATOM 702 C C . VAL A 1 87 ? 1.334 7.051 4.175 1.00 89.56 87 VAL A C 1
ATOM 704 O O . VAL A 1 87 ? 0.934 6.499 5.201 1.00 89.56 87 VAL A O 1
ATOM 707 N N . GLY A 1 88 ? 0.600 7.957 3.518 1.00 91.56 88 GLY A N 1
ATOM 708 C CA . GLY A 1 88 ? -0.718 8.395 3.979 1.00 91.56 88 GLY A CA 1
ATOM 709 C C . GLY A 1 88 ? -1.783 7.311 3.863 1.00 91.56 88 GLY A C 1
ATOM 710 O O . GLY A 1 88 ? -2.644 7.220 4.738 1.00 91.56 88 GLY A O 1
ATOM 711 N N . ILE A 1 89 ? -1.693 6.450 2.842 1.00 95.06 89 ILE A N 1
ATOM 712 C CA . ILE A 1 89 ? -2.546 5.264 2.737 1.00 95.06 89 ILE A CA 1
ATOM 713 C C . ILE A 1 89 ? -2.030 4.155 3.649 1.00 95.06 89 ILE A C 1
ATOM 715 O O . ILE A 1 89 ? -2.824 3.576 4.384 1.00 95.06 89 ILE A O 1
ATOM 719 N N . MET A 1 90 ? -0.726 3.866 3.674 1.00 93.69 90 MET A N 1
ATOM 720 C CA . MET A 1 90 ? -0.175 2.855 4.580 1.00 93.69 90 MET A CA 1
ATOM 721 C C . MET A 1 90 ? 1.222 3.222 5.077 1.00 93.69 90 MET A C 1
ATOM 723 O O . MET A 1 90 ? 2.225 3.068 4.383 1.00 93.69 90 MET A O 1
ATOM 727 N N . LEU A 1 91 ? 1.308 3.612 6.349 1.00 90.75 91 LEU A N 1
ATOM 728 C CA . LEU A 1 91 ? 2.581 3.763 7.044 1.00 90.75 91 LEU A CA 1
ATOM 729 C C . LEU A 1 91 ? 3.140 2.378 7.396 1.00 90.75 91 LEU A C 1
ATOM 731 O O . LEU A 1 91 ? 2.818 1.816 8.447 1.00 90.75 91 LEU A O 1
ATOM 735 N N . TRP A 1 92 ? 3.966 1.814 6.520 1.00 85.50 92 TRP A N 1
ATOM 736 C CA . TRP A 1 92 ? 4.646 0.540 6.750 1.00 85.50 92 TRP A CA 1
ATOM 737 C C . TRP A 1 92 ? 6.086 0.581 6.208 1.00 85.50 92 TRP A C 1
ATOM 739 O O . TRP A 1 92 ? 6.305 1.127 5.129 1.00 85.50 92 TRP A O 1
ATOM 749 N N . PRO A 1 93 ? 7.078 0.008 6.919 1.00 81.06 93 PRO A N 1
ATOM 750 C CA . PRO A 1 93 ? 6.962 -0.683 8.205 1.00 81.06 93 PRO A CA 1
ATOM 751 C C . PRO A 1 93 ? 6.902 0.276 9.408 1.00 81.06 93 PRO A C 1
ATOM 753 O O . PRO A 1 93 ? 7.723 1.181 9.546 1.00 81.06 93 PRO A O 1
ATOM 756 N N . ASP A 1 94 ? 5.997 0.027 10.362 1.00 81.94 94 ASP A N 1
ATOM 757 C CA . ASP A 1 94 ? 5.940 0.772 11.633 1.00 81.94 94 ASP A CA 1
ATOM 758 C C . ASP A 1 94 ? 6.927 0.204 12.670 1.00 81.94 94 ASP A C 1
ATOM 760 O O . ASP A 1 94 ? 6.545 -0.351 13.705 1.00 81.94 94 ASP A O 1
ATOM 764 N N . ARG A 1 95 ? 8.234 0.334 12.396 1.00 74.69 95 ARG A N 1
ATOM 765 C CA . ARG A 1 95 ? 9.260 -0.393 13.167 1.00 74.69 95 ARG A CA 1
ATOM 766 C C . ARG A 1 95 ? 9.308 -0.067 14.653 1.00 74.69 95 ARG A C 1
ATOM 768 O O . ARG A 1 95 ? 9.754 -0.861 15.478 1.00 74.69 95 ARG A O 1
ATOM 775 N N . LYS A 1 96 ? 8.897 1.151 14.993 1.00 81.31 96 LYS A N 1
ATOM 776 C CA . LYS A 1 96 ? 8.931 1.669 16.360 1.00 81.31 96 LYS A CA 1
ATOM 777 C C . LYS A 1 96 ? 7.554 1.630 17.014 1.00 81.31 96 LYS A C 1
ATOM 779 O O . LYS A 1 96 ? 7.440 2.149 18.123 1.00 81.31 96 LYS A O 1
ATOM 784 N N . GLY A 1 97 ? 6.518 1.076 16.380 1.00 82.00 97 GLY A N 1
ATOM 785 C CA . GLY A 1 97 ? 5.161 1.027 16.935 1.00 82.00 97 GLY A CA 1
ATOM 786 C C . GLY A 1 97 ? 4.541 2.414 17.155 1.00 82.00 97 GLY A C 1
ATOM 787 O O . GLY A 1 97 ? 3.838 2.623 18.152 1.00 82.00 97 GLY A O 1
ATOM 788 N N . PHE A 1 98 ? 4.873 3.389 16.305 1.00 88.56 98 PHE A N 1
ATOM 789 C CA . PHE A 1 98 ? 4.333 4.746 16.363 1.00 88.56 98 PHE A CA 1
ATOM 790 C C . PHE A 1 98 ? 2.819 4.748 16.211 1.00 88.56 98 PHE A C 1
ATOM 792 O O . PHE A 1 98 ? 2.141 5.371 17.029 1.00 88.56 98 PHE A O 1
ATOM 799 N N . VAL A 1 99 ? 2.299 3.988 15.247 1.00 90.88 99 VAL A N 1
ATOM 800 C CA . VAL A 1 99 ? 0.864 3.897 14.957 1.00 90.88 99 VAL A CA 1
ATOM 801 C C . VAL A 1 99 ? 0.126 3.338 16.161 1.00 90.88 99 VAL A C 1
ATOM 803 O O . VAL A 1 99 ? -0.825 3.928 16.664 1.00 90.88 99 VAL A O 1
ATOM 806 N N . THR A 1 100 ? 0.640 2.244 16.726 1.00 88.31 100 THR A N 1
ATOM 807 C CA . THR A 1 100 ? 0.037 1.614 17.909 1.00 88.31 100 THR A CA 1
ATOM 808 C C . THR A 1 100 ? -0.049 2.580 19.094 1.00 88.31 100 THR A C 1
ATOM 810 O O . THR A 1 100 ? -1.042 2.581 19.827 1.00 88.31 100 THR A O 1
ATOM 813 N N . ARG A 1 101 ? 0.988 3.398 19.327 1.00 89.94 101 ARG A N 1
ATOM 814 C CA . ARG A 1 101 ? 0.964 4.410 20.396 1.00 89.94 101 ARG A CA 1
ATOM 815 C C . ARG A 1 101 ? -0.005 5.544 20.085 1.00 89.94 101 ARG A C 1
ATOM 817 O O . ARG A 1 101 ? -0.711 5.971 20.997 1.00 89.94 101 ARG A O 1
ATOM 824 N N . ALA A 1 102 ? -0.024 6.013 18.842 1.00 93.00 102 ALA A N 1
ATOM 825 C CA . ALA A 1 102 ? -0.858 7.122 18.408 1.00 93.00 102 ALA A CA 1
ATOM 826 C C . ALA A 1 102 ? -2.348 6.753 18.486 1.00 93.00 102 ALA A C 1
ATOM 828 O O . ALA A 1 102 ? -3.095 7.428 19.187 1.00 93.00 102 ALA A O 1
ATOM 829 N N . VAL A 1 103 ? -2.750 5.607 17.923 1.00 92.31 103 VAL A N 1
ATOM 830 C CA . VAL A 1 103 ? -4.131 5.090 17.981 1.00 92.31 103 VAL A CA 1
ATOM 831 C C . VAL A 1 103 ? -4.616 4.927 19.425 1.00 92.31 103 VAL A C 1
ATOM 833 O O . VAL A 1 103 ? -5.727 5.325 19.761 1.00 92.31 103 VAL A O 1
ATOM 836 N N . LYS A 1 104 ? -3.783 4.399 20.337 1.00 89.69 104 LYS A N 1
ATOM 837 C CA . LYS A 1 104 ? -4.163 4.259 21.760 1.00 89.69 104 LYS A CA 1
ATOM 838 C C . LYS A 1 104 ? -4.440 5.602 22.441 1.00 89.69 104 LYS A C 1
ATOM 840 O O . LYS A 1 104 ? -5.300 5.662 23.322 1.00 89.69 104 LYS A O 1
ATOM 845 N N . ARG A 1 105 ? -3.680 6.635 22.068 1.00 90.94 105 ARG A N 1
ATOM 846 C CA . ARG A 1 105 ? -3.745 7.992 22.631 1.00 90.94 105 ARG A CA 1
ATOM 847 C C . ARG A 1 105 ? -4.691 8.912 21.866 1.00 90.94 105 ARG A C 1
ATOM 849 O O . ARG A 1 105 ? -4.815 10.066 22.258 1.00 90.94 105 ARG A O 1
ATOM 856 N N . TYR A 1 106 ? -5.335 8.416 20.810 1.00 91.44 106 TYR A N 1
ATOM 857 C CA . TYR A 1 106 ? -6.246 9.216 20.013 1.00 91.44 106 TYR A CA 1
ATOM 858 C C . TYR A 1 106 ? -7.352 9.806 20.889 1.00 91.44 106 TYR A C 1
ATOM 860 O O . TYR A 1 106 ? -8.046 9.098 21.634 1.00 91.44 106 TYR A O 1
ATOM 868 N N . SER A 1 107 ? -7.478 11.121 20.774 1.00 89.94 107 SER A N 1
ATOM 869 C CA . SER A 1 107 ? -8.548 11.929 21.325 1.00 89.94 107 SER A CA 1
ATOM 870 C C . SER A 1 107 ? -9.004 12.846 20.197 1.00 89.94 107 SER A C 1
ATOM 872 O O . SER A 1 107 ? -8.146 13.534 19.641 1.00 89.94 107 SER A O 1
ATOM 874 N N . PRO A 1 108 ? -10.300 12.859 19.843 1.00 86.94 108 PRO A N 1
ATOM 875 C CA . PRO A 1 108 ? -10.817 13.794 18.856 1.00 86.94 108 PRO A CA 1
ATOM 876 C C . PRO A 1 108 ? -10.485 15.234 19.255 1.00 86.94 108 PRO A C 1
ATOM 878 O O . PRO A 1 108 ? -10.740 15.640 20.390 1.00 86.94 108 PRO A O 1
ATOM 881 N N . ASP A 1 109 ? -9.913 15.988 18.322 1.00 88.44 109 ASP A N 1
ATOM 882 C CA . ASP A 1 109 ? -9.715 17.428 18.438 1.00 88.44 109 ASP A CA 1
ATOM 883 C C . ASP A 1 109 ? -10.563 18.105 17.351 1.00 88.44 109 ASP A C 1
ATOM 885 O O . ASP A 1 109 ? -10.234 17.981 16.170 1.00 88.44 109 ASP A O 1
ATOM 889 N N . PRO A 1 110 ? -11.663 18.792 17.707 1.00 89.06 110 PRO A N 1
ATOM 890 C CA . PRO A 1 110 ? -12.541 19.423 16.725 1.00 89.06 110 PRO A CA 1
ATOM 891 C C . PRO A 1 110 ? -11.905 20.641 16.040 1.00 89.06 110 PRO A C 1
ATOM 893 O O . PRO A 1 110 ? -12.486 21.170 15.095 1.00 89.06 110 PRO A O 1
ATOM 896 N N . THR A 1 111 ? -10.744 21.115 16.509 1.00 94.25 111 THR A N 1
ATOM 897 C CA . THR A 1 111 ? -10.048 22.272 15.926 1.00 94.25 111 THR A CA 1
ATOM 898 C C . THR A 1 111 ? -9.152 21.899 14.747 1.00 94.25 111 THR A C 1
ATOM 900 O O . THR A 1 111 ? -8.785 22.776 13.967 1.00 94.25 111 THR A O 1
ATOM 903 N N . ILE A 1 112 ? -8.825 20.611 14.592 1.00 91.94 112 ILE A N 1
ATOM 904 C CA . ILE A 1 112 ? -7.922 20.108 13.556 1.00 91.94 112 ILE A CA 1
ATOM 905 C C . ILE A 1 112 ? -8.696 19.153 12.650 1.00 91.94 112 ILE A C 1
ATOM 907 O O . ILE A 1 112 ? -9.164 18.097 13.089 1.00 91.94 112 ILE A O 1
ATOM 911 N N . ALA A 1 113 ? -8.796 19.506 11.366 1.00 92.88 113 ALA A N 1
ATOM 912 C CA . ALA A 1 113 ? -9.393 18.636 10.359 1.00 92.88 113 ALA A CA 1
ATOM 913 C C . ALA A 1 113 ? -8.677 17.277 10.333 1.00 92.88 113 ALA A C 1
ATOM 915 O O . ALA A 1 113 ? -7.462 17.201 10.508 1.00 92.88 113 ALA A O 1
ATOM 916 N N . PHE A 1 114 ? -9.423 16.187 10.139 1.00 93.75 114 PHE A N 1
ATOM 917 C CA . PHE A 1 114 ? -8.862 14.840 10.275 1.00 93.75 114 PHE A CA 1
ATOM 918 C C . PHE A 1 114 ? -7.706 14.571 9.295 1.00 93.75 114 PHE A C 1
ATOM 920 O O . PHE A 1 114 ? -6.696 13.991 9.690 1.00 93.75 114 PHE A O 1
ATOM 927 N N . ASP A 1 115 ? -7.796 15.080 8.063 1.00 91.25 115 ASP A N 1
ATOM 928 C CA . ASP A 1 115 ? -6.734 14.987 7.051 1.00 91.25 115 ASP A CA 1
ATOM 929 C C . ASP A 1 115 ? -5.465 15.785 7.412 1.00 91.25 115 ASP A C 1
ATOM 931 O O . ASP A 1 115 ? -4.396 15.521 6.867 1.00 91.25 115 ASP A O 1
ATOM 935 N N . GLN A 1 116 ? -5.532 16.688 8.392 1.00 91.62 116 GLN A N 1
ATOM 936 C CA . GLN A 1 116 ? -4.385 17.425 8.936 1.00 91.62 116 GLN A CA 1
ATOM 937 C C . GLN A 1 116 ? -3.793 16.782 10.196 1.00 91.62 116 GLN A C 1
ATOM 939 O O . GLN A 1 116 ? -2.755 17.223 10.695 1.00 91.62 116 GLN A O 1
ATOM 944 N N . GLN A 1 117 ? -4.430 15.740 10.736 1.00 92.94 117 GLN A N 1
ATOM 945 C CA . GLN A 1 117 ? -3.903 15.033 11.897 1.00 92.94 117 GLN A CA 1
ATOM 946 C C . GLN A 1 117 ? -2.728 14.126 11.514 1.00 92.94 117 GLN A C 1
ATOM 948 O O . GLN A 1 117 ? -2.434 13.882 10.343 1.00 92.94 117 GLN A O 1
ATOM 953 N N . SER A 1 118 ? -2.025 13.620 12.531 1.00 92.94 118 SER A N 1
ATOM 954 C CA . SER A 1 118 ? -0.846 12.778 12.329 1.00 92.94 118 SER A CA 1
ATOM 955 C C . SER A 1 118 ? -1.157 11.566 11.450 1.00 92.94 118 SER A C 1
ATOM 957 O O . SER A 1 118 ? -2.078 10.800 11.723 1.00 92.94 118 SER A O 1
ATOM 959 N N . ILE A 1 119 ? -0.288 11.315 10.475 1.00 92.06 119 ILE A N 1
ATOM 960 C CA . ILE A 1 119 ? -0.307 10.110 9.637 1.00 92.06 119 ILE A CA 1
ATOM 961 C C . ILE A 1 119 ? -0.326 8.805 10.454 1.00 92.06 119 ILE A C 1
ATOM 963 O O . ILE A 1 119 ? -0.829 7.787 10.002 1.00 92.06 119 ILE A O 1
ATOM 967 N N . ALA A 1 120 ? 0.167 8.834 11.698 1.00 93.12 120 ALA A N 1
ATOM 968 C CA . ALA A 1 120 ? 0.201 7.675 12.585 1.00 93.12 120 ALA A CA 1
ATOM 969 C C . ALA A 1 120 ? -1.174 7.259 13.144 1.00 93.12 120 ALA A C 1
ATOM 971 O O . ALA A 1 120 ? -1.283 6.178 13.718 1.00 93.12 120 ALA A O 1
ATOM 972 N N . ILE A 1 121 ? -2.208 8.097 13.029 1.00 94.44 121 ILE A N 1
ATOM 973 C CA . ILE A 1 121 ? -3.600 7.730 13.353 1.00 94.44 121 ILE A CA 1
ATOM 974 C C . ILE A 1 121 ? -4.474 7.596 12.099 1.00 94.44 121 ILE A C 1
ATOM 976 O O . ILE A 1 121 ? -5.681 7.408 12.220 1.00 94.44 121 ILE A O 1
ATOM 980 N N . ARG A 1 122 ? -3.865 7.710 10.915 1.00 94.25 122 ARG A N 1
ATOM 981 C CA . ARG A 1 122 ? -4.510 7.648 9.606 1.00 94.25 122 ARG A CA 1
ATOM 982 C C . ARG A 1 122 ? -4.047 6.399 8.851 1.00 94.25 122 ARG A C 1
ATOM 984 O O . ARG A 1 122 ? -3.105 5.715 9.259 1.00 94.25 122 ARG A O 1
ATOM 991 N N . GLY A 1 123 ? -4.733 6.106 7.753 1.00 95.38 123 GLY A N 1
ATOM 992 C CA . GLY A 1 123 ? -4.370 5.032 6.837 1.00 95.38 123 GLY A CA 1
ATOM 993 C C . GLY A 1 123 ? -4.608 3.608 7.353 1.00 95.38 123 GLY A C 1
ATOM 994 O O . GLY A 1 123 ? -5.054 3.359 8.477 1.00 95.38 123 GLY A O 1
ATOM 995 N N . LEU A 1 124 ? -4.275 2.643 6.499 1.00 95.19 124 LEU A N 1
ATOM 996 C CA . LEU A 1 124 ? -4.494 1.212 6.686 1.00 95.19 124 LEU A CA 1
ATOM 997 C C . LEU A 1 124 ? -3.750 0.658 7.903 1.00 95.19 124 LEU A C 1
ATOM 999 O O . LEU A 1 124 ? -4.276 -0.201 8.605 1.00 95.19 124 LEU A O 1
ATOM 1003 N N . THR A 1 125 ? -2.556 1.166 8.220 1.00 92.88 125 THR A N 1
ATOM 1004 C CA . THR A 1 125 ? -1.820 0.704 9.407 1.00 92.88 125 THR A CA 1
ATOM 1005 C C . THR A 1 125 ? -2.538 1.089 10.700 1.00 92.88 125 THR A C 1
ATOM 1007 O O . THR A 1 125 ? -2.559 0.300 11.645 1.00 92.88 125 THR A O 1
ATOM 1010 N N . ALA A 1 126 ? -3.139 2.283 10.777 1.00 93.12 126 ALA A N 1
ATOM 1011 C CA . ALA A 1 126 ? -3.932 2.675 11.942 1.00 93.12 126 ALA A CA 1
ATOM 1012 C C . ALA A 1 126 ? -5.213 1.844 12.039 1.00 93.12 126 ALA A C 1
ATOM 1014 O O . ALA A 1 126 ? -5.545 1.363 13.127 1.00 93.12 126 ALA A O 1
ATOM 1015 N N . LEU A 1 127 ? -5.871 1.609 10.900 1.00 92.56 127 LEU A N 1
ATOM 1016 C CA . LEU A 1 127 ? -7.062 0.771 10.816 1.00 92.56 127 LEU A CA 1
ATOM 1017 C C . LEU A 1 127 ? -6.780 -0.681 11.245 1.00 92.56 127 LEU A C 1
ATOM 1019 O O . LEU A 1 127 ? -7.545 -1.220 12.040 1.00 92.56 127 LEU A O 1
ATOM 1023 N N . ASP A 1 128 ? -5.636 -1.267 10.865 1.00 90.62 128 ASP A N 1
ATOM 1024 C CA . ASP A 1 128 ? -5.176 -2.580 11.361 1.00 90.62 128 ASP A CA 1
ATOM 1025 C C . ASP A 1 128 ? -5.153 -2.630 12.893 1.00 90.62 128 ASP A C 1
ATOM 1027 O O . ASP 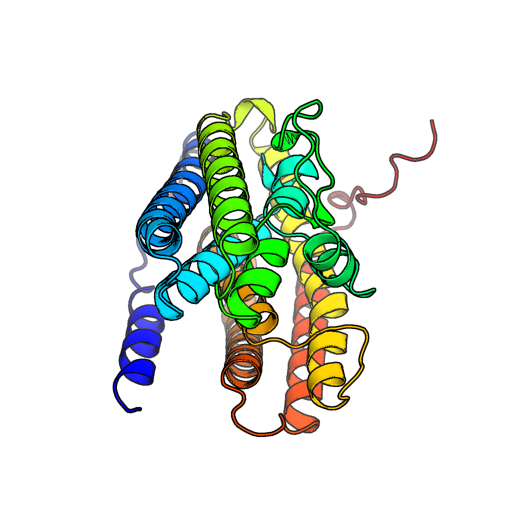A 1 128 ? -5.706 -3.537 13.516 1.00 90.62 128 ASP A O 1
ATOM 1031 N N . LYS A 1 129 ? -4.545 -1.622 13.537 1.00 88.75 129 LYS A N 1
ATOM 1032 C CA . LYS A 1 129 ? -4.425 -1.592 15.005 1.00 88.75 129 LYS A CA 1
ATOM 1033 C C . LYS A 1 129 ? -5.762 -1.421 15.710 1.00 88.75 129 LYS A C 1
ATOM 1035 O O . LYS A 1 129 ? -5.877 -1.805 16.876 1.00 88.75 129 LYS A O 1
ATOM 1040 N N . ILE A 1 130 ? -6.744 -0.849 15.025 1.00 88.62 130 ILE A N 1
ATOM 1041 C CA . ILE A 1 130 ? -8.113 -0.742 15.510 1.00 88.62 130 ILE A CA 1
ATOM 1042 C C . ILE A 1 130 ? -8.834 -2.091 15.360 1.00 88.62 130 ILE A C 1
ATOM 1044 O O . ILE A 1 130 ? -9.372 -2.592 16.346 1.00 88.62 130 ILE A O 1
ATOM 1048 N N . ILE A 1 131 ? -8.775 -2.717 14.179 1.00 84.81 131 ILE A N 1
ATOM 1049 C CA . ILE A 1 131 ? -9.402 -4.021 13.888 1.00 84.81 131 ILE A CA 1
ATOM 1050 C C . ILE A 1 131 ? -8.861 -5.111 14.811 1.00 84.81 131 ILE A C 1
ATOM 1052 O O . ILE A 1 131 ? -9.631 -5.836 15.438 1.00 84.81 131 ILE A O 1
ATOM 1056 N N . ALA A 1 132 ? -7.536 -5.192 14.959 1.00 78.62 132 ALA A N 1
ATOM 1057 C CA . ALA A 1 132 ? -6.874 -6.197 15.786 1.00 78.62 132 ALA A CA 1
ATOM 1058 C C . ALA A 1 132 ? -7.243 -6.101 17.276 1.00 78.62 132 ALA A C 1
ATOM 1060 O O . ALA A 1 132 ? -7.065 -7.061 18.025 1.00 78.62 132 ALA A O 1
ATOM 1061 N N . LYS A 1 133 ? -7.738 -4.941 17.727 1.00 70.88 133 LYS A N 1
ATOM 1062 C CA . LYS A 1 133 ? -8.211 -4.733 19.100 1.00 70.88 133 LYS A CA 1
ATOM 1063 C C . LYS A 1 133 ? -9.688 -5.036 19.302 1.00 70.88 133 LYS A C 1
ATOM 1065 O O . LYS A 1 133 ? -10.121 -4.931 20.443 1.00 70.88 133 LYS A O 1
ATOM 1070 N N . GLN A 1 134 ? -10.379 -5.432 18.230 1.00 63.56 134 GLN A N 1
ATOM 1071 C CA . GLN A 1 134 ? -11.829 -5.527 18.122 1.00 63.56 134 GLN A CA 1
ATOM 1072 C C . GLN A 1 134 ? -12.477 -4.150 18.376 1.00 63.56 134 GLN A C 1
ATOM 1074 O O . GLN A 1 134 ? -12.035 -3.353 19.208 1.00 63.56 134 GLN A O 1
ATOM 1079 N N . LEU A 1 135 ? -13.458 -3.779 17.552 1.00 64.69 135 LEU A N 1
ATOM 1080 C CA . LEU A 1 135 ? -14.098 -2.455 17.551 1.00 64.69 135 LEU A CA 1
ATOM 1081 C C . LEU A 1 135 ? -15.032 -2.274 18.768 1.00 64.69 135 LEU A C 1
ATOM 1083 O O . LEU A 1 135 ? -16.188 -1.886 18.642 1.00 64.69 135 LEU A O 1
ATOM 1087 N N . ASP A 1 136 ? -14.527 -2.547 19.967 1.00 67.69 136 ASP A N 1
ATOM 1088 C CA . ASP A 1 136 ? -15.327 -2.779 21.174 1.00 67.69 136 ASP A CA 1
ATOM 1089 C C . ASP A 1 136 ? -15.752 -1.481 21.861 1.00 67.69 136 ASP A C 1
ATOM 1091 O O . ASP A 1 136 ? -16.504 -1.486 22.836 1.00 67.69 136 ASP A O 1
ATOM 1095 N N . THR A 1 137 ? -15.246 -0.344 21.377 1.00 80.31 137 THR A N 1
ATOM 1096 C CA . THR A 1 137 ? -15.555 0.971 21.938 1.00 80.31 137 THR A CA 1
ATOM 1097 C C . THR A 1 137 ? -16.071 1.904 20.846 1.00 80.31 137 THR A C 1
ATOM 1099 O O . THR A 1 137 ? -15.458 1.960 19.773 1.00 80.31 137 THR A O 1
ATOM 1102 N N . PRO A 1 138 ? -17.118 2.708 21.124 1.00 84.94 138 PRO A N 1
ATOM 1103 C CA . PRO A 1 138 ? -17.628 3.706 20.183 1.00 84.94 138 PRO A CA 1
ATOM 1104 C C . PRO A 1 138 ? -16.532 4.619 19.623 1.00 84.94 138 PRO A C 1
ATOM 1106 O O . PRO A 1 138 ? -16.507 4.886 18.428 1.00 84.94 138 PRO A O 1
ATOM 1109 N N . ARG A 1 139 ? -15.550 4.992 20.458 1.00 87.50 139 ARG A N 1
ATOM 1110 C CA . ARG A 1 139 ? -14.394 5.812 20.063 1.00 87.50 139 ARG A CA 1
ATOM 1111 C C . ARG A 1 139 ? -13.584 5.202 18.916 1.00 87.50 139 ARG A C 1
ATOM 1113 O O . ARG A 1 139 ? -13.169 5.912 18.010 1.00 87.50 139 ARG A O 1
ATOM 1120 N N . PHE A 1 140 ? -13.292 3.902 18.978 1.00 88.62 140 PHE A N 1
ATOM 1121 C CA . PHE A 1 140 ? -12.499 3.244 17.934 1.00 88.62 140 PHE A CA 1
ATOM 1122 C C . PHE A 1 140 ? -13.308 3.004 16.661 1.00 88.62 140 PHE A C 1
ATOM 1124 O O . PHE A 1 140 ? -12.744 3.045 15.574 1.00 88.62 140 PHE A O 1
ATOM 1131 N N . CYS A 1 141 ? -14.619 2.817 16.796 1.00 89.00 141 CYS A N 1
ATOM 1132 C CA . CYS A 1 141 ? -15.536 2.722 15.669 1.00 89.00 141 CYS A CA 1
ATOM 1133 C C . CYS A 1 141 ? -15.669 4.067 14.929 1.00 89.00 141 CYS A C 1
ATOM 1135 O O . CYS A 1 141 ? -15.590 4.115 13.705 1.00 89.00 141 CYS A O 1
ATOM 1137 N N . GLU A 1 142 ? -15.757 5.180 15.661 1.00 90.44 142 GLU A N 1
ATOM 1138 C CA . GLU A 1 142 ? -15.715 6.533 15.094 1.00 90.44 142 GLU A CA 1
ATOM 1139 C C . GLU A 1 142 ? -14.382 6.819 14.389 1.00 90.44 142 GLU A C 1
ATOM 1141 O O . GLU A 1 142 ? -14.377 7.217 13.227 1.00 90.44 142 GLU A O 1
ATOM 1146 N N . LEU A 1 143 ? -13.248 6.533 15.043 1.00 93.06 143 LEU A N 1
ATOM 1147 C CA . LEU A 1 143 ? -11.930 6.702 14.424 1.00 93.06 143 LEU A CA 1
ATOM 1148 C C . LEU A 1 143 ? -11.776 5.850 13.153 1.00 93.06 143 LEU A C 1
ATOM 1150 O O . LEU A 1 143 ? -11.236 6.331 12.163 1.00 93.06 143 LEU A O 1
ATOM 1154 N N . ALA A 1 144 ? -12.258 4.604 13.154 1.00 93.62 144 ALA A N 1
ATOM 1155 C CA . ALA A 1 144 ? -12.223 3.755 11.966 1.00 93.62 144 ALA A CA 1
ATOM 1156 C C . ALA A 1 144 ? -13.035 4.351 10.803 1.00 93.62 144 ALA A C 1
ATOM 1158 O O . ALA A 1 144 ? -12.563 4.314 9.669 1.00 93.62 144 ALA A O 1
ATOM 1159 N N . ASN A 1 145 ? -14.206 4.942 11.077 1.00 92.69 145 ASN A N 1
ATOM 1160 C CA . ASN A 1 145 ? -14.990 5.641 10.053 1.00 92.69 145 ASN A CA 1
ATOM 1161 C C . ASN A 1 145 ? -14.219 6.836 9.477 1.00 92.69 145 ASN A C 1
ATOM 1163 O O . ASN A 1 145 ? -14.119 6.954 8.260 1.00 92.69 145 ASN A O 1
ATOM 1167 N N . LEU A 1 146 ? -13.602 7.661 10.332 1.00 94.81 146 LEU A N 1
ATOM 1168 C CA . LEU A 1 146 ? -12.789 8.802 9.889 1.00 94.81 146 LEU A CA 1
ATOM 1169 C C . LEU A 1 146 ? -11.609 8.369 9.007 1.00 94.81 146 LEU A C 1
ATOM 1171 O O . LEU A 1 146 ? -11.337 8.999 7.988 1.00 94.81 146 LEU A O 1
ATOM 1175 N N . ILE A 1 147 ? -10.928 7.276 9.372 1.00 96.06 147 ILE A N 1
ATOM 1176 C CA . ILE A 1 147 ? -9.831 6.717 8.571 1.00 96.06 147 ILE A CA 1
ATOM 1177 C C . ILE A 1 147 ? -10.331 6.264 7.198 1.00 96.06 147 ILE A C 1
ATOM 1179 O O . ILE A 1 147 ? -9.682 6.550 6.194 1.00 96.06 147 ILE A O 1
ATOM 1183 N N . ILE A 1 148 ? -11.464 5.563 7.139 1.00 95.69 148 ILE A N 1
ATOM 1184 C CA . ILE A 1 148 ? -12.022 5.091 5.867 1.00 95.69 148 ILE A CA 1
ATOM 1185 C C . ILE A 1 148 ? -12.451 6.267 4.994 1.00 95.69 148 ILE A C 1
ATOM 1187 O O . ILE A 1 148 ? -12.148 6.260 3.807 1.00 95.69 148 ILE A O 1
ATOM 1191 N N . ASP A 1 149 ? -13.088 7.288 5.564 1.00 95.31 149 ASP A N 1
ATOM 1192 C CA . ASP A 1 149 ? -13.492 8.484 4.820 1.00 95.31 149 ASP A CA 1
ATOM 1193 C C . ASP A 1 149 ? -12.284 9.231 4.232 1.00 95.31 149 ASP A C 1
ATOM 1195 O O . ASP A 1 149 ? -12.307 9.614 3.061 1.00 95.31 149 ASP A O 1
ATOM 1199 N N . ASP A 1 150 ? -11.200 9.377 5.004 1.00 96.44 150 ASP A N 1
ATOM 1200 C CA . ASP A 1 150 ? -9.932 9.945 4.522 1.00 96.44 150 ASP A CA 1
ATOM 1201 C C . ASP A 1 150 ? -9.338 9.103 3.380 1.00 96.44 150 ASP A C 1
ATOM 1203 O O . ASP A 1 150 ? -8.922 9.645 2.357 1.00 96.44 150 ASP A O 1
ATOM 1207 N N . LEU A 1 151 ? -9.344 7.774 3.509 1.00 96.94 151 LEU A N 1
ATOM 1208 C CA . LEU A 1 151 ? -8.838 6.856 2.484 1.00 96.94 151 LEU A CA 1
ATOM 1209 C C . LEU A 1 151 ? -9.686 6.846 1.204 1.00 96.94 151 LEU A C 1
ATOM 1211 O O . LEU A 1 151 ? -9.121 6.783 0.111 1.00 96.94 151 LEU A O 1
ATOM 1215 N N . VAL A 1 152 ? -11.016 6.928 1.314 1.00 96.38 152 VAL A N 1
ATOM 1216 C CA . VAL A 1 152 ? -11.930 7.043 0.164 1.00 96.38 152 VAL A CA 1
ATOM 1217 C C . VAL A 1 152 ? -11.632 8.332 -0.592 1.00 96.38 152 VAL A C 1
ATOM 1219 O O . VAL A 1 152 ? -11.321 8.271 -1.780 1.00 96.38 152 VAL A O 1
ATOM 1222 N N . LYS A 1 153 ? -11.605 9.474 0.110 1.00 95.44 153 LYS A N 1
ATOM 1223 C CA . LYS A 1 153 ? -11.285 10.784 -0.477 1.00 95.44 153 LYS A CA 1
ATOM 1224 C C . LYS A 1 153 ? -9.919 10.778 -1.168 1.00 95.44 153 LYS A C 1
ATOM 1226 O O . LYS A 1 153 ? -9.767 11.315 -2.258 1.00 95.44 153 LYS A O 1
ATOM 1231 N N . ARG A 1 154 ? -8.907 10.158 -0.555 1.00 94.69 154 ARG A N 1
ATOM 1232 C CA . ARG A 1 154 ? -7.569 10.015 -1.159 1.00 94.69 154 ARG A CA 1
ATOM 1233 C C . ARG A 1 154 ? -7.589 9.177 -2.421 1.00 94.69 154 ARG A C 1
ATOM 1235 O O . ARG A 1 154 ? -6.943 9.542 -3.393 1.00 94.69 154 ARG A O 1
ATOM 1242 N N . SER A 1 155 ? -8.307 8.061 -2.393 1.00 94.94 155 SER A N 1
ATOM 1243 C CA . SER A 1 155 ? -8.404 7.169 -3.546 1.00 94.94 155 SER A CA 1
ATOM 1244 C C . SER A 1 155 ? -9.103 7.866 -4.715 1.00 94.94 155 SER A C 1
ATOM 1246 O O . SER A 1 155 ? -8.650 7.740 -5.845 1.00 94.94 155 SER A O 1
ATOM 1248 N N . GLU A 1 156 ? -10.138 8.666 -4.443 1.00 93.94 156 GLU A N 1
ATOM 1249 C CA . GLU A 1 156 ? -10.787 9.526 -5.444 1.00 93.94 156 GLU A CA 1
ATOM 1250 C C . GLU A 1 156 ? -9.812 10.545 -6.040 1.00 93.94 156 GLU A C 1
ATOM 1252 O O . GLU A 1 156 ? -9.620 10.575 -7.250 1.00 93.94 156 GLU A O 1
ATOM 1257 N N . LEU A 1 157 ? -9.131 11.325 -5.194 1.00 92.19 157 LEU A N 1
ATOM 1258 C CA . LEU A 1 157 ? -8.187 12.347 -5.658 1.00 92.19 157 LEU A CA 1
ATOM 1259 C C . LEU A 1 157 ? -7.033 11.748 -6.474 1.00 92.19 157 LEU A C 1
ATOM 1261 O O . LEU A 1 157 ? -6.637 12.314 -7.491 1.00 92.19 157 LEU A O 1
ATOM 1265 N N . ALA A 1 158 ? -6.508 10.594 -6.056 1.00 91.38 158 ALA A N 1
ATOM 1266 C CA . ALA A 1 158 ? -5.478 9.873 -6.795 1.00 91.38 158 ALA A CA 1
ATOM 1267 C C . ALA A 1 158 ? -5.988 9.367 -8.155 1.00 91.38 158 ALA A C 1
ATOM 1269 O O . ALA A 1 158 ? -5.265 9.462 -9.146 1.00 91.38 158 ALA A O 1
ATOM 1270 N N . ALA A 1 159 ? -7.226 8.863 -8.217 1.00 90.56 159 ALA A N 1
ATOM 1271 C CA . ALA A 1 159 ? -7.842 8.417 -9.465 1.00 90.56 159 ALA A CA 1
ATOM 1272 C C . ALA A 1 159 ? -8.099 9.575 -10.444 1.00 90.56 159 ALA A C 1
ATOM 1274 O O . ALA A 1 159 ? -7.906 9.411 -11.645 1.00 90.56 159 ALA A O 1
ATOM 1275 N N . ASP A 1 160 ? -8.455 10.756 -9.937 1.00 88.56 160 ASP A N 1
ATOM 1276 C CA . ASP A 1 160 ? -8.710 11.951 -10.753 1.00 88.56 160 ASP A CA 1
ATOM 1277 C C . ASP A 1 160 ? -7.424 12.622 -11.272 1.00 88.56 160 ASP A C 1
ATOM 1279 O O . ASP A 1 160 ? -7.471 13.568 -12.064 1.00 88.56 160 ASP A O 1
ATOM 1283 N N . THR A 1 161 ? -6.252 12.154 -10.836 1.00 84.94 161 THR A N 1
ATOM 1284 C CA . THR A 1 161 ? -4.974 12.753 -11.221 1.00 84.94 161 THR A CA 1
ATOM 1285 C C . THR A 1 161 ? -4.497 12.191 -12.565 1.00 84.94 161 THR A C 1
ATOM 1287 O O . THR A 1 161 ? -4.337 10.978 -12.718 1.00 84.94 161 THR A O 1
ATOM 1290 N N . SER A 1 162 ? -4.268 13.076 -13.547 1.00 81.81 162 SER A N 1
ATOM 1291 C CA . SER A 1 162 ? -3.796 12.710 -14.896 1.00 81.81 162 SER A CA 1
ATOM 1292 C C . SER A 1 162 ? -2.313 12.334 -14.911 1.00 81.81 162 SER A C 1
ATOM 1294 O O . SER A 1 162 ? -1.521 12.884 -14.143 1.00 81.81 162 SER A O 1
ATOM 1296 N N . ILE A 1 163 ? -1.927 11.448 -15.835 1.00 78.88 163 ILE A N 1
ATOM 1297 C CA . ILE A 1 163 ? -0.537 11.024 -16.028 1.00 78.88 163 ILE A CA 1
ATOM 1298 C C . ILE A 1 163 ? 0.404 12.144 -16.426 1.00 78.88 163 ILE A C 1
ATOM 1300 O O . ILE A 1 163 ? 1.528 12.214 -15.922 1.00 78.88 163 ILE A O 1
ATOM 1304 N N . ASP A 1 164 ? -0.114 13.098 -17.189 1.00 78.38 164 ASP A N 1
ATOM 1305 C CA . ASP A 1 164 ? 0.632 14.266 -17.644 1.00 78.38 164 ASP A CA 1
ATOM 1306 C C . ASP A 1 164 ? 1.049 15.189 -16.487 1.00 78.38 164 ASP A C 1
ATOM 1308 O O . ASP A 1 164 ? 1.937 16.022 -16.646 1.00 78.38 164 ASP A O 1
ATOM 1312 N N . GLN A 1 165 ? 0.434 15.055 -15.302 1.00 82.00 165 GLN A N 1
ATOM 1313 C CA . GLN A 1 165 ? 0.854 15.810 -14.115 1.00 82.00 165 GLN A CA 1
ATOM 1314 C C . GLN A 1 165 ? 2.163 15.286 -13.509 1.00 82.00 165 GLN A C 1
ATOM 1316 O O . GLN A 1 165 ? 2.815 16.012 -12.758 1.00 82.00 165 GLN A O 1
ATOM 1321 N N . TYR A 1 166 ? 2.543 14.044 -13.820 1.00 81.81 166 TYR A N 1
ATOM 1322 C CA . TYR A 1 166 ? 3.745 13.396 -13.292 1.00 81.81 166 TYR A CA 1
ATOM 1323 C C . TYR A 1 166 ? 4.833 13.224 -14.345 1.00 81.81 166 TYR A C 1
ATOM 1325 O O . TYR A 1 166 ? 6.018 13.345 -14.025 1.00 81.81 166 TYR A O 1
ATOM 1333 N N . TYR A 1 167 ? 4.451 12.959 -15.596 1.00 83.88 167 TYR A N 1
ATOM 1334 C CA . TYR A 1 167 ? 5.403 12.649 -16.654 1.00 83.88 167 TYR A CA 1
ATOM 1335 C C . TYR A 1 167 ? 5.082 13.430 -17.923 1.00 83.88 167 TYR A C 1
ATOM 1337 O O . TYR A 1 167 ? 4.045 13.243 -18.544 1.00 83.88 167 TYR A O 1
ATOM 1345 N N . GLU A 1 168 ? 6.022 14.279 -18.333 1.00 80.06 168 GLU A N 1
ATOM 1346 C CA . GLU A 1 168 ? 5.894 15.102 -19.543 1.00 80.06 168 GLU A CA 1
ATOM 1347 C C . GLU A 1 168 ? 6.102 14.296 -20.838 1.00 80.06 168 GLU A C 1
ATOM 1349 O O . GLU A 1 168 ? 5.755 14.755 -21.922 1.00 80.06 168 GLU A O 1
ATOM 1354 N N . THR A 1 169 ? 6.733 13.118 -20.748 1.00 81.88 169 THR A N 1
ATOM 1355 C CA . THR A 1 169 ? 7.098 12.280 -21.901 1.00 81.88 169 THR A CA 1
ATOM 1356 C C . THR A 1 169 ? 7.034 10.792 -21.557 1.00 81.88 169 THR A C 1
ATOM 1358 O O . THR A 1 169 ? 7.278 10.407 -20.410 1.00 81.88 169 THR A O 1
ATOM 1361 N N . GLN A 1 170 ? 6.807 9.951 -22.571 1.00 79.75 170 GLN A N 1
ATOM 1362 C CA . GLN A 1 170 ? 6.886 8.487 -22.459 1.00 79.75 170 GLN A CA 1
ATOM 1363 C C . GLN A 1 170 ? 8.248 8.035 -21.918 1.00 79.75 170 GLN A C 1
ATOM 1365 O O . GLN A 1 170 ? 8.320 7.255 -20.975 1.00 79.75 170 GLN A O 1
ATOM 1370 N N . ASP A 1 171 ? 9.338 8.602 -22.432 1.00 79.94 171 ASP A N 1
ATOM 1371 C CA . ASP A 1 171 ? 10.689 8.307 -21.954 1.00 79.94 171 ASP A CA 1
ATOM 1372 C C . ASP A 1 171 ? 10.869 8.608 -20.454 1.00 79.94 171 ASP A C 1
ATOM 1374 O O . ASP A 1 171 ? 11.596 7.906 -19.746 1.00 79.94 171 ASP A O 1
ATOM 1378 N N . ALA A 1 172 ? 10.244 9.677 -19.943 1.00 81.12 172 ALA A N 1
ATOM 1379 C CA . ALA A 1 172 ? 10.291 10.001 -18.519 1.00 81.12 172 ALA A CA 1
ATOM 1380 C C . ALA A 1 172 ? 9.518 8.978 -17.680 1.00 81.12 172 ALA A C 1
ATOM 1382 O O . ALA A 1 172 ? 10.025 8.564 -16.632 1.00 81.12 172 ALA A O 1
ATOM 1383 N N . PHE A 1 173 ? 8.350 8.552 -18.165 1.00 83.12 173 PHE A N 1
ATOM 1384 C CA . PHE A 1 173 ? 7.535 7.512 -17.549 1.00 83.12 173 PHE A CA 1
ATOM 1385 C C . PHE A 1 173 ? 8.263 6.161 -17.511 1.00 83.12 173 PHE A C 1
ATOM 1387 O O . PHE A 1 173 ? 8.419 5.581 -16.438 1.00 83.12 173 PHE A O 1
ATOM 1394 N N . GLU A 1 174 ? 8.822 5.701 -18.634 1.00 78.75 174 GLU A N 1
ATOM 1395 C CA . GLU A 1 174 ? 9.560 4.431 -18.703 1.00 78.75 174 GLU A CA 1
ATOM 1396 C C . GLU A 1 174 ? 10.775 4.419 -17.766 1.00 78.75 174 GLU A C 1
ATOM 1398 O O . GLU A 1 174 ? 11.013 3.448 -17.041 1.00 78.75 174 GLU A O 1
ATOM 1403 N N . ARG A 1 175 ? 11.522 5.533 -17.702 1.00 78.81 175 ARG A N 1
ATOM 1404 C CA . ARG A 1 175 ? 12.622 5.675 -16.736 1.00 78.81 175 ARG A CA 1
ATOM 1405 C C . ARG A 1 175 ? 12.122 5.649 -15.292 1.00 78.81 175 ARG A C 1
ATOM 1407 O O . ARG A 1 175 ? 12.799 5.082 -14.434 1.00 78.81 175 ARG A O 1
ATOM 1414 N N . ALA A 1 176 ? 10.987 6.284 -14.998 1.00 81.94 176 ALA A N 1
ATOM 1415 C CA . ALA A 1 176 ? 10.393 6.246 -13.664 1.00 81.94 176 ALA A CA 1
ATOM 1416 C C . ALA A 1 176 ? 9.983 4.820 -13.284 1.00 81.94 176 ALA A C 1
ATOM 1418 O O . ALA A 1 176 ? 10.306 4.365 -12.188 1.00 81.94 176 ALA A O 1
ATOM 1419 N N . GLN A 1 177 ? 9.380 4.082 -14.215 1.00 80.25 177 GLN A N 1
ATOM 1420 C CA . GLN A 1 177 ? 8.964 2.700 -14.012 1.00 80.25 177 GLN A CA 1
ATOM 1421 C C . GLN A 1 177 ? 10.153 1.773 -13.739 1.00 80.25 177 GLN A C 1
ATOM 1423 O O . GLN A 1 177 ? 10.136 1.004 -12.776 1.00 80.25 177 GLN A O 1
ATOM 1428 N N . HIS A 1 178 ? 11.229 1.902 -14.520 1.00 76.62 178 HIS A N 1
ATOM 1429 C CA . HIS A 1 178 ? 12.490 1.199 -14.270 1.00 76.62 178 HIS A CA 1
ATOM 1430 C C . HIS A 1 178 ? 13.036 1.471 -12.862 1.00 76.62 178 HIS A C 1
ATOM 1432 O O . HIS A 1 178 ? 13.374 0.537 -12.129 1.00 76.62 178 HIS A O 1
ATOM 1438 N N . ARG A 1 179 ? 13.125 2.754 -12.473 1.00 78.12 179 ARG A N 1
ATOM 1439 C CA . ARG A 1 179 ? 13.639 3.158 -11.154 1.00 78.12 179 ARG A CA 1
ATOM 1440 C C . ARG A 1 179 ? 12.771 2.631 -10.020 1.00 78.12 179 ARG A C 1
ATOM 1442 O O . ARG A 1 179 ? 13.311 2.127 -9.037 1.00 78.12 179 ARG A O 1
ATOM 1449 N N . SER A 1 180 ? 11.455 2.736 -10.172 1.00 81.81 180 SER A N 1
ATOM 1450 C CA . SER A 1 180 ? 10.478 2.226 -9.216 1.00 81.81 180 SER A CA 1
ATOM 1451 C C . SER A 1 180 ? 10.712 0.742 -8.934 1.00 81.81 180 SER A C 1
ATOM 1453 O O . SER A 1 180 ? 10.827 0.341 -7.777 1.00 81.81 180 SER A O 1
ATOM 1455 N N . MET A 1 181 ? 10.885 -0.067 -9.979 1.00 77.69 181 MET A N 1
ATOM 1456 C CA . MET A 1 181 ? 11.018 -1.512 -9.813 1.00 77.69 181 MET A CA 1
ATOM 1457 C C . MET A 1 181 ? 12.331 -1.909 -9.146 1.00 77.69 181 MET A C 1
ATOM 1459 O O . MET A 1 181 ? 12.340 -2.748 -8.244 1.00 77.69 181 MET A O 1
ATOM 1463 N N . SER A 1 182 ? 13.423 -1.223 -9.492 1.00 76.31 182 SER A N 1
ATOM 1464 C CA . SER A 1 182 ? 14.704 -1.363 -8.792 1.00 76.31 182 SER A CA 1
ATOM 1465 C C . SER A 1 182 ? 14.578 -1.020 -7.310 1.00 76.31 182 SER A C 1
ATOM 1467 O O . SER A 1 182 ? 15.020 -1.784 -6.449 1.00 76.31 182 SER A O 1
ATOM 1469 N N . ALA A 1 183 ? 13.953 0.123 -7.008 1.00 79.69 183 ALA A N 1
ATOM 1470 C CA . ALA A 1 183 ? 13.749 0.587 -5.643 1.00 79.69 183 ALA A CA 1
ATOM 1471 C C . ALA A 1 183 ? 12.862 -0.382 -4.852 1.00 79.69 183 ALA A C 1
ATOM 1473 O O . ALA A 1 183 ? 13.150 -0.669 -3.693 1.00 79.69 183 ALA A O 1
ATOM 1474 N N . MET A 1 184 ? 11.832 -0.941 -5.486 1.00 82.38 184 MET A N 1
ATOM 1475 C CA . MET A 1 184 ? 10.916 -1.896 -4.875 1.00 82.38 184 MET A CA 1
ATOM 1476 C C . MET A 1 184 ? 11.590 -3.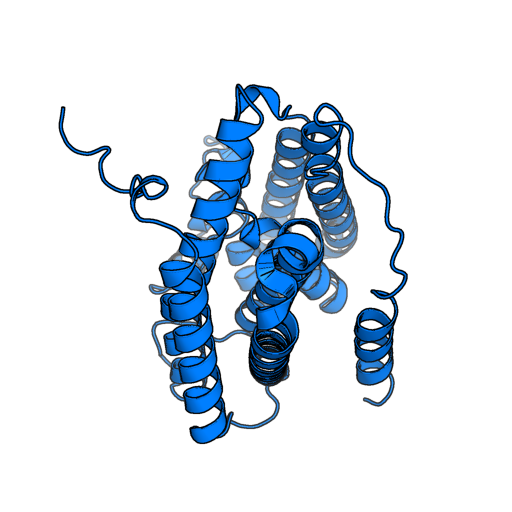234 -4.565 1.00 82.38 184 MET A C 1
ATOM 1478 O O . MET A 1 184 ? 11.400 -3.776 -3.478 1.00 82.38 184 MET A O 1
ATOM 1482 N N . ILE A 1 185 ? 12.426 -3.755 -5.469 1.00 76.56 185 ILE A N 1
ATOM 1483 C CA . ILE A 1 185 ? 13.199 -4.980 -5.213 1.00 76.56 185 ILE A CA 1
ATOM 1484 C C . ILE A 1 185 ? 14.186 -4.756 -4.060 1.00 76.56 185 ILE A C 1
ATOM 1486 O O . ILE A 1 185 ? 14.257 -5.586 -3.149 1.00 76.56 185 ILE A O 1
ATOM 1490 N N . ALA A 1 186 ? 14.902 -3.627 -4.049 1.00 78.50 186 ALA A N 1
ATOM 1491 C CA . ALA A 1 186 ? 15.801 -3.268 -2.950 1.00 78.50 186 ALA A CA 1
ATOM 1492 C C . ALA A 1 186 ? 15.037 -3.123 -1.621 1.00 78.50 186 ALA A C 1
ATOM 1494 O O . ALA A 1 186 ? 15.418 -3.699 -0.600 1.00 78.50 186 ALA A O 1
ATOM 1495 N N . TRP A 1 187 ? 13.896 -2.436 -1.638 1.00 82.25 187 TRP A N 1
ATOM 1496 C CA . TRP A 1 187 ? 13.037 -2.273 -0.470 1.00 82.25 187 TRP A CA 1
ATOM 1497 C C . TRP A 1 187 ? 12.473 -3.607 0.035 1.00 82.25 187 TRP A C 1
ATOM 1499 O O . TRP A 1 187 ? 12.423 -3.829 1.248 1.00 82.25 187 TRP A O 1
ATOM 1509 N N . LEU A 1 188 ? 12.100 -4.532 -0.858 1.00 76.69 188 LEU A N 1
ATOM 1510 C CA . LEU A 1 188 ? 11.687 -5.886 -0.487 1.00 76.69 188 LEU A CA 1
ATOM 1511 C C . LEU A 1 188 ? 12.835 -6.656 0.161 1.00 76.69 188 LEU A C 1
ATOM 1513 O O . LEU A 1 188 ? 12.602 -7.356 1.139 1.00 76.69 188 LEU A O 1
ATOM 1517 N N . GLN A 1 189 ? 14.076 -6.514 -0.303 1.00 74.44 189 GLN A N 1
ATOM 1518 C CA . GLN A 1 189 ? 15.222 -7.116 0.386 1.00 74.44 189 GLN A CA 1
ATOM 1519 C C . GLN A 1 189 ? 15.356 -6.554 1.811 1.00 74.44 189 GLN A C 1
ATOM 1521 O O . GLN A 1 189 ? 15.474 -7.314 2.773 1.00 74.44 189 GLN A O 1
ATOM 1526 N N . GLU A 1 190 ? 15.257 -5.236 1.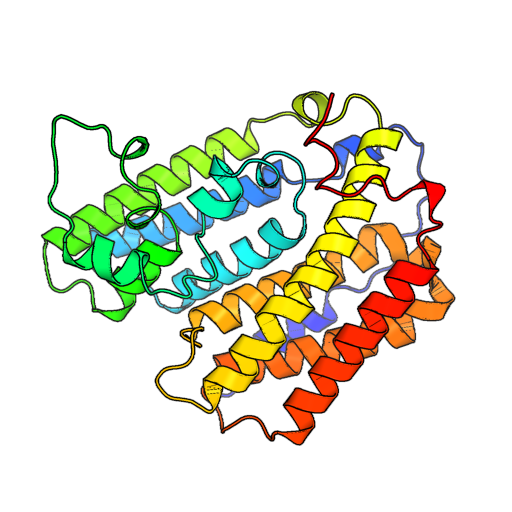976 1.00 74.56 190 GLU A N 1
ATOM 1527 C CA . GLU A 1 190 ? 15.371 -4.581 3.285 1.00 74.56 190 GLU A CA 1
ATOM 1528 C C . GLU A 1 190 ? 14.187 -4.832 4.225 1.00 74.56 190 GLU A C 1
ATOM 1530 O O . GLU A 1 190 ? 14.336 -4.724 5.445 1.00 74.56 190 GLU A O 1
ATOM 1535 N N . SER A 1 191 ? 13.012 -5.147 3.681 1.00 72.38 191 SER A N 1
ATOM 1536 C CA . SER A 1 191 ? 11.766 -5.259 4.444 1.00 72.38 191 SER A CA 1
ATOM 1537 C C . SER A 1 191 ? 11.319 -6.704 4.652 1.00 72.38 191 SER A C 1
ATOM 1539 O O . SER A 1 191 ? 10.859 -7.045 5.742 1.00 72.38 191 SER A O 1
ATOM 1541 N N . LEU A 1 192 ? 11.505 -7.578 3.657 1.00 68.44 192 LEU A N 1
ATOM 1542 C CA . LEU A 1 192 ? 11.166 -8.998 3.747 1.00 68.44 192 LEU A CA 1
ATOM 1543 C C . LEU A 1 192 ? 12.124 -9.729 4.687 1.00 68.44 192 LEU A C 1
ATOM 1545 O O . LEU A 1 192 ? 11.675 -10.471 5.555 1.00 68.44 192 LEU A O 1
ATOM 1549 N N . ILE A 1 193 ? 13.438 -9.493 4.570 1.00 65.69 193 ILE A N 1
ATOM 1550 C CA . ILE A 1 193 ? 14.441 -10.208 5.377 1.00 65.69 193 ILE A CA 1
ATOM 1551 C C . ILE A 1 193 ? 14.182 -10.006 6.879 1.00 65.69 193 ILE A C 1
ATOM 1553 O O . ILE A 1 193 ? 14.136 -10.997 7.615 1.00 65.69 193 ILE A O 1
ATOM 1557 N N . PRO A 1 194 ? 13.968 -8.774 7.379 1.00 65.06 194 PRO A N 1
ATOM 1558 C CA . PRO A 1 194 ? 13.669 -8.582 8.789 1.00 65.06 194 PRO A CA 1
ATOM 1559 C C . PRO A 1 194 ? 12.265 -9.034 9.192 1.00 65.06 194 PRO A C 1
ATOM 1561 O O . PRO A 1 194 ? 12.122 -9.496 10.318 1.00 65.06 194 PRO A O 1
ATOM 1564 N N . ALA A 1 195 ? 11.252 -8.918 8.322 1.00 63.56 195 ALA A N 1
ATOM 1565 C CA . ALA A 1 195 ? 9.893 -9.381 8.621 1.00 63.56 195 ALA A CA 1
ATOM 1566 C C . ALA A 1 195 ? 9.825 -10.908 8.757 1.00 63.56 195 ALA A C 1
ATOM 1568 O O . ALA A 1 195 ? 9.116 -11.435 9.612 1.00 63.56 195 ALA A O 1
ATOM 1569 N N . VAL A 1 196 ? 10.599 -11.627 7.944 1.00 61.56 196 VAL A N 1
ATOM 1570 C CA . VAL A 1 196 ? 10.703 -13.082 8.039 1.00 61.56 196 VAL A CA 1
ATOM 1571 C C . VAL A 1 196 ? 11.499 -13.483 9.285 1.00 61.56 196 VAL A C 1
ATOM 1573 O O . VAL A 1 196 ? 11.056 -14.342 10.040 1.00 61.56 196 VAL A O 1
ATOM 1576 N N . LYS A 1 197 ? 12.625 -12.812 9.571 1.00 61.09 197 LYS A N 1
ATOM 1577 C CA . LYS A 1 197 ? 13.406 -13.054 10.800 1.00 61.09 197 LYS A CA 1
ATOM 1578 C C . LYS A 1 197 ? 12.649 -12.677 12.077 1.00 61.09 197 LYS A C 1
ATOM 1580 O O . LYS A 1 197 ? 12.847 -13.297 13.115 1.00 61.09 197 LYS A O 1
ATOM 1585 N N . SER A 1 198 ? 11.789 -11.658 12.039 1.00 59.06 198 SER A N 1
ATOM 1586 C CA . SER A 1 198 ? 10.989 -11.257 13.199 1.00 59.06 198 SER A CA 1
ATOM 1587 C C . SER A 1 198 ? 9.812 -12.190 13.463 1.00 59.06 198 SER A C 1
ATOM 1589 O O . SER A 1 198 ? 9.355 -12.235 14.601 1.00 59.06 198 SER A O 1
ATOM 1591 N N . ALA A 1 199 ? 9.361 -12.980 12.481 1.00 55.22 199 ALA A N 1
ATOM 1592 C CA . ALA A 1 199 ? 8.375 -14.037 12.713 1.00 55.22 199 ALA A CA 1
ATOM 1593 C C . ALA A 1 199 ? 8.876 -15.090 13.729 1.00 55.22 199 ALA A C 1
ATOM 1595 O O . ALA A 1 199 ? 8.068 -15.735 14.395 1.00 55.22 199 ALA A O 1
ATOM 1596 N N . GLU A 1 200 ? 10.197 -15.214 13.909 1.00 50.06 200 GLU A N 1
ATOM 1597 C CA . GLU A 1 200 ? 10.833 -16.070 14.921 1.00 50.06 200 GLU A CA 1
ATOM 1598 C C . GLU A 1 200 ? 11.010 -15.376 16.289 1.00 50.06 200 GLU A C 1
ATOM 1600 O O . GLU A 1 200 ? 11.236 -16.041 17.302 1.00 50.06 200 GLU A O 1
ATOM 1605 N N . ALA A 1 201 ? 10.898 -14.042 16.354 1.00 46.44 201 ALA A N 1
ATOM 1606 C CA . ALA A 1 201 ? 11.191 -13.247 17.545 1.00 46.44 201 ALA A CA 1
ATOM 1607 C C . ALA A 1 201 ? 9.961 -12.435 18.007 1.00 46.44 201 ALA A C 1
ATOM 1609 O O . ALA A 1 201 ? 9.601 -11.450 17.362 1.00 46.44 201 ALA A O 1
ATOM 1610 N N . PRO A 1 202 ? 9.369 -12.714 19.188 1.00 45.47 202 PRO A N 1
ATOM 1611 C CA . PRO A 1 202 ? 8.110 -12.098 19.640 1.00 45.47 202 PRO A CA 1
ATOM 1612 C C . PRO A 1 202 ? 8.145 -10.568 19.865 1.00 45.47 202 PRO A C 1
ATOM 1614 O O . PRO A 1 202 ? 7.151 -9.995 20.307 1.00 45.47 202 PRO A O 1
ATOM 1617 N N . ARG A 1 203 ? 9.282 -9.895 19.622 1.00 49.00 203 ARG A N 1
ATOM 1618 C CA . ARG A 1 203 ? 9.490 -8.441 19.786 1.00 49.00 203 ARG A CA 1
ATOM 1619 C C . ARG A 1 203 ? 10.464 -7.840 18.758 1.00 49.00 203 ARG A C 1
ATOM 1621 O O . ARG A 1 203 ? 11.185 -6.896 19.080 1.00 49.00 203 ARG A O 1
ATOM 1628 N N . GLY A 1 204 ? 10.548 -8.404 17.552 1.00 45.31 204 GLY A N 1
ATOM 1629 C CA . GLY A 1 204 ? 11.346 -7.801 16.479 1.00 45.31 204 GLY A CA 1
ATOM 1630 C C . GLY A 1 204 ? 10.803 -6.425 16.049 1.00 45.31 204 GLY A C 1
ATOM 1631 O O . GLY A 1 204 ? 9.639 -6.118 16.303 1.00 45.31 204 GLY A O 1
ATOM 1632 N N . PRO A 1 205 ? 11.606 -5.590 15.361 1.00 44.28 205 PRO A N 1
ATOM 1633 C CA . PRO A 1 205 ? 11.170 -4.288 14.846 1.00 44.28 205 PRO A CA 1
ATOM 1634 C C . PRO A 1 205 ? 10.142 -4.409 13.714 1.00 44.28 205 PRO A C 1
ATOM 1636 O O . PRO A 1 205 ? 9.783 -3.413 13.114 1.00 44.28 205 PRO A O 1
ATOM 1639 N N . PHE A 1 206 ? 9.686 -5.609 13.378 1.00 50.69 206 PHE A N 1
ATOM 1640 C CA . PHE A 1 206 ? 8.612 -5.837 12.430 1.00 50.69 206 PHE A CA 1
ATOM 1641 C C . PHE A 1 206 ? 7.551 -6.625 13.175 1.00 50.69 206 PHE A C 1
ATOM 1643 O O . PHE A 1 206 ? 7.775 -7.779 13.545 1.00 50.69 206 PHE A O 1
ATOM 1650 N N . ASP A 1 207 ? 6.414 -5.977 13.415 1.00 53.78 207 ASP A N 1
ATOM 1651 C CA . ASP A 1 207 ? 5.194 -6.665 13.811 1.00 53.78 207 ASP A CA 1
ATOM 1652 C C . ASP A 1 207 ? 4.793 -7.501 12.586 1.00 53.78 207 ASP A C 1
ATOM 1654 O O . ASP A 1 207 ? 4.185 -6.993 11.637 1.00 53.78 207 ASP A O 1
ATOM 1658 N N . ALA A 1 208 ? 5.270 -8.751 12.536 1.00 50.66 208 ALA A N 1
ATOM 1659 C CA . ALA A 1 208 ? 4.930 -9.739 11.516 1.00 50.66 208 ALA A CA 1
ATOM 1660 C C . ALA A 1 208 ? 3.475 -10.172 11.736 1.00 50.66 208 ALA A C 1
ATOM 1662 O O . ALA A 1 208 ? 3.162 -11.305 12.095 1.00 50.66 208 ALA A O 1
ATOM 1663 N N . THR A 1 209 ? 2.574 -9.204 11.613 1.00 62.66 209 THR A N 1
ATOM 1664 C CA . THR A 1 209 ? 1.145 -9.418 11.603 1.00 62.66 209 THR A CA 1
ATOM 1665 C C . THR A 1 209 ? 0.767 -10.099 10.297 1.00 62.66 209 THR A C 1
ATOM 1667 O O . THR A 1 209 ? 1.444 -9.979 9.275 1.00 62.66 209 THR A O 1
ATOM 1670 N N . ASP A 1 210 ? -0.371 -10.779 10.339 1.00 68.38 210 ASP A N 1
ATOM 1671 C CA . ASP A 1 210 ? -1.098 -11.273 9.169 1.00 68.38 210 ASP A CA 1
ATOM 1672 C C . ASP A 1 210 ? -1.174 -10.206 8.053 1.00 68.38 210 ASP A C 1
ATOM 1674 O O . ASP A 1 210 ? -0.896 -10.480 6.891 1.00 68.38 210 ASP A O 1
ATOM 1678 N N . MET A 1 211 ? -1.377 -8.944 8.439 1.00 79.31 211 MET A N 1
ATOM 1679 C CA . MET A 1 211 ? -1.368 -7.779 7.554 1.00 79.31 211 MET A CA 1
ATOM 1680 C C . MET A 1 211 ? -0.067 -7.539 6.792 1.00 79.31 211 MET A C 1
ATOM 1682 O O . MET A 1 211 ? -0.105 -7.279 5.592 1.00 79.31 211 MET A O 1
ATOM 1686 N N . SER A 1 212 ? 1.084 -7.622 7.464 1.00 78.31 212 SER A N 1
ATOM 1687 C CA . SER A 1 212 ? 2.384 -7.437 6.810 1.00 78.31 212 SER A CA 1
ATOM 1688 C C . SER A 1 212 ? 2.587 -8.480 5.709 1.00 78.31 212 SER A C 1
ATOM 1690 O O . SER A 1 212 ? 3.054 -8.149 4.625 1.00 78.31 212 SER A O 1
ATOM 1692 N N . ALA A 1 213 ? 2.188 -9.729 5.957 1.00 77.81 213 ALA A N 1
ATOM 1693 C CA . ALA A 1 213 ? 2.283 -10.791 4.963 1.00 77.81 213 ALA A CA 1
ATOM 1694 C C . ALA A 1 213 ? 1.297 -10.602 3.799 1.00 77.81 213 ALA A C 1
ATOM 1696 O O . ALA A 1 213 ? 1.680 -10.783 2.647 1.00 77.81 213 ALA A O 1
ATOM 1697 N N . VAL A 1 214 ? 0.053 -10.199 4.076 1.00 83.69 214 VAL A N 1
ATOM 1698 C CA . VAL A 1 214 ? -0.950 -9.912 3.036 1.00 83.69 214 VAL A CA 1
ATOM 1699 C C . VAL A 1 214 ? -0.501 -8.759 2.134 1.00 83.69 214 VAL A C 1
ATOM 1701 O O . VAL A 1 214 ? -0.569 -8.877 0.913 1.00 83.69 214 VAL A O 1
ATOM 1704 N N . PHE A 1 215 ? 0.025 -7.683 2.721 1.00 87.81 215 PHE A N 1
ATOM 1705 C CA . PHE A 1 215 ? 0.576 -6.551 1.977 1.00 87.81 215 PHE A CA 1
ATOM 1706 C C . PHE A 1 215 ? 1.758 -6.968 1.094 1.00 87.81 215 PHE A C 1
ATOM 1708 O O . PHE A 1 215 ? 1.758 -6.699 -0.104 1.00 87.81 215 PHE A O 1
ATOM 1715 N N . LEU A 1 216 ? 2.728 -7.697 1.657 1.00 84.31 216 LEU A N 1
ATOM 1716 C CA . LEU A 1 216 ? 3.883 -8.200 0.908 1.00 84.31 216 LEU A CA 1
ATOM 1717 C C . LEU A 1 216 ? 3.472 -9.157 -0.223 1.00 84.31 216 LEU A C 1
ATOM 1719 O O . LEU A 1 216 ? 4.083 -9.132 -1.290 1.00 84.31 216 LEU A O 1
ATOM 1723 N N . ALA A 1 217 ? 2.436 -9.978 -0.021 1.00 83.06 217 ALA A N 1
ATOM 1724 C CA . ALA A 1 217 ? 1.896 -10.847 -1.066 1.00 83.06 217 ALA A CA 1
ATOM 1725 C C . ALA A 1 217 ? 1.279 -10.032 -2.213 1.00 83.06 217 ALA A C 1
ATOM 1727 O O . ALA A 1 217 ? 1.493 -10.367 -3.380 1.00 83.06 217 ALA A O 1
ATOM 1728 N N . GLY A 1 218 ? 0.575 -8.945 -1.885 1.00 86.44 218 GLY A N 1
ATOM 1729 C CA . GLY A 1 218 ? 0.092 -7.970 -2.863 1.00 86.44 218 GLY A CA 1
ATOM 1730 C C . GLY A 1 218 ? 1.241 -7.346 -3.654 1.00 86.44 218 GLY A C 1
ATOM 1731 O O . GLY A 1 218 ? 1.215 -7.368 -4.882 1.00 86.44 218 GLY A O 1
ATOM 1732 N N . CYS A 1 219 ? 2.303 -6.894 -2.974 1.00 87.81 219 CYS A N 1
ATOM 1733 C CA . CYS A 1 219 ? 3.479 -6.331 -3.642 1.00 87.81 219 CYS A CA 1
ATOM 1734 C C . CYS A 1 219 ? 4.102 -7.324 -4.631 1.00 87.81 219 CYS A C 1
ATOM 1736 O O . CYS A 1 219 ? 4.334 -6.981 -5.783 1.00 87.81 219 CYS A O 1
ATOM 1738 N N . LEU A 1 220 ? 4.338 -8.572 -4.216 1.00 83.38 220 LEU A N 1
ATOM 1739 C CA . LEU A 1 220 ? 4.937 -9.600 -5.080 1.00 83.38 220 LEU A CA 1
ATOM 1740 C C . LEU A 1 220 ? 4.052 -9.960 -6.280 1.00 83.38 220 LEU A C 1
ATOM 1742 O O . LEU A 1 220 ? 4.564 -10.203 -7.377 1.00 83.38 220 LEU A O 1
ATOM 1746 N N . THR A 1 221 ? 2.733 -9.961 -6.082 1.00 82.94 221 THR A N 1
ATOM 1747 C CA . THR A 1 221 ? 1.763 -10.150 -7.168 1.00 82.94 221 THR A CA 1
ATOM 1748 C C . THR A 1 221 ? 1.852 -8.995 -8.157 1.00 82.94 221 THR A C 1
ATOM 1750 O O . THR A 1 221 ? 1.993 -9.231 -9.353 1.00 82.94 221 THR A O 1
ATOM 1753 N N . GLY A 1 222 ? 1.889 -7.754 -7.671 1.00 83.06 222 GLY A N 1
ATOM 1754 C CA . GLY A 1 222 ? 2.041 -6.589 -8.532 1.00 83.06 222 GLY A CA 1
ATOM 1755 C C . GLY A 1 222 ? 3.389 -6.529 -9.263 1.00 83.06 222 GLY A C 1
ATOM 1756 O O . GLY A 1 222 ? 3.397 -6.154 -10.431 1.00 83.06 222 GLY A O 1
ATOM 1757 N N . ILE A 1 223 ? 4.506 -6.975 -8.660 1.00 81.38 223 ILE A N 1
ATOM 1758 C CA . ILE A 1 223 ? 5.789 -7.134 -9.386 1.00 81.38 223 ILE A CA 1
ATOM 1759 C C . ILE A 1 223 ? 5.605 -8.111 -10.544 1.00 81.38 223 ILE A C 1
ATOM 1761 O O . ILE A 1 223 ? 6.022 -7.831 -11.664 1.00 81.38 223 ILE A O 1
ATOM 1765 N N . SER A 1 224 ? 4.973 -9.255 -10.274 1.00 77.19 224 SER A N 1
ATOM 1766 C CA . SER A 1 224 ? 4.761 -10.298 -11.281 1.00 77.19 224 SER A CA 1
ATOM 1767 C C . SER A 1 224 ? 3.913 -9.779 -12.447 1.00 77.19 224 SER A C 1
ATOM 1769 O O . SER A 1 224 ? 4.269 -9.999 -13.603 1.00 77.19 224 SER A O 1
ATOM 1771 N N . SER A 1 225 ? 2.842 -9.034 -12.153 1.00 77.69 225 SER A N 1
ATOM 1772 C CA . SER A 1 225 ? 1.986 -8.404 -13.165 1.00 77.69 225 SER A CA 1
ATOM 1773 C C . SER A 1 225 ? 2.724 -7.332 -13.968 1.00 77.69 225 SER A C 1
ATOM 1775 O O . SER A 1 225 ? 2.605 -7.292 -15.188 1.00 77.69 225 SER A O 1
ATOM 1777 N N . GLN A 1 226 ? 3.523 -6.481 -13.315 1.00 74.69 226 GLN A N 1
ATOM 1778 C CA . GLN A 1 226 ? 4.321 -5.469 -14.014 1.00 74.69 226 GLN A CA 1
ATOM 1779 C C . GLN A 1 226 ? 5.381 -6.085 -14.916 1.00 74.69 226 GLN A C 1
ATOM 1781 O O . GLN A 1 226 ? 5.633 -5.580 -16.007 1.00 74.69 226 GLN A O 1
ATOM 1786 N N . TYR A 1 227 ? 5.998 -7.180 -14.485 1.00 71.38 227 TYR A N 1
ATOM 1787 C CA . TYR A 1 227 ? 6.951 -7.875 -15.330 1.00 71.38 227 TYR A CA 1
ATOM 1788 C C . TYR A 1 227 ? 6.272 -8.416 -16.592 1.00 71.38 227 TYR A C 1
ATOM 1790 O O . TYR A 1 227 ? 6.741 -8.141 -17.692 1.00 71.38 227 TYR A O 1
ATOM 1798 N N . ALA A 1 228 ? 5.147 -9.123 -16.441 1.00 70.44 228 ALA A N 1
ATOM 1799 C CA . ALA A 1 228 ? 4.404 -9.672 -17.576 1.00 70.44 228 ALA A CA 1
ATOM 1800 C C . ALA A 1 228 ? 3.976 -8.579 -18.573 1.00 70.44 228 ALA A C 1
ATOM 1802 O O . ALA A 1 228 ? 4.071 -8.767 -19.777 1.00 70.44 228 ALA A O 1
ATOM 1803 N N . LEU A 1 229 ? 3.557 -7.410 -18.076 1.00 68.94 229 LEU A N 1
ATOM 1804 C CA . LEU A 1 229 ? 3.079 -6.318 -18.929 1.00 68.94 229 LEU A CA 1
ATOM 1805 C C . LEU A 1 229 ? 4.191 -5.554 -19.662 1.00 68.94 229 LEU A C 1
ATOM 1807 O O . LEU A 1 229 ? 3.977 -5.126 -20.790 1.00 68.94 229 LEU A O 1
ATOM 1811 N N . TYR A 1 230 ? 5.347 -5.337 -19.030 1.00 65.06 230 TYR A N 1
ATOM 1812 C CA . TYR A 1 230 ? 6.346 -4.378 -19.538 1.00 65.06 230 TYR A CA 1
ATOM 1813 C C . TYR A 1 230 ? 7.681 -5.005 -19.940 1.00 65.06 230 TYR A C 1
ATOM 1815 O O . TYR A 1 230 ? 8.496 -4.353 -20.601 1.00 65.06 230 TYR A O 1
ATOM 1823 N N . TRP A 1 231 ? 7.928 -6.243 -19.516 1.00 63.88 231 TRP A N 1
ATOM 1824 C CA . TRP A 1 231 ? 9.263 -6.830 -19.529 1.00 63.88 231 TRP A CA 1
ATOM 1825 C C . TRP A 1 231 ? 9.331 -8.244 -20.086 1.00 63.88 231 TRP A C 1
ATOM 1827 O O . TRP A 1 231 ? 10.440 -8.679 -20.376 1.00 63.88 231 TRP A O 1
ATOM 1837 N N . GLU A 1 232 ? 8.207 -8.939 -20.282 1.00 63.62 232 GLU A N 1
ATOM 1838 C CA . GLU A 1 232 ? 8.209 -10.286 -20.873 1.00 63.62 232 GLU A CA 1
ATOM 1839 C C . GLU A 1 232 ? 8.960 -10.275 -22.219 1.00 63.62 232 GLU A C 1
ATOM 1841 O O . GLU A 1 232 ? 9.999 -10.917 -22.340 1.00 63.62 232 GLU A O 1
ATOM 1846 N N . ASP A 1 233 ? 8.592 -9.370 -23.131 1.00 61.34 233 ASP A N 1
ATOM 1847 C CA . ASP A 1 233 ? 9.248 -9.234 -24.443 1.00 61.34 233 ASP A CA 1
ATOM 1848 C C . ASP A 1 233 ? 10.687 -8.675 -24.385 1.00 61.34 233 ASP A C 1
ATOM 1850 O O . ASP A 1 233 ? 11.470 -8.840 -25.323 1.00 61.34 233 ASP A O 1
ATOM 1854 N N . LYS A 1 234 ? 11.054 -7.962 -23.310 1.00 60.56 234 LYS A N 1
ATOM 1855 C CA . LYS A 1 234 ? 12.376 -7.313 -23.177 1.00 60.56 234 LYS A CA 1
ATOM 1856 C C . LYS A 1 234 ? 13.410 -8.214 -22.506 1.00 60.56 234 LYS A C 1
ATOM 1858 O O . LYS A 1 234 ? 14.607 -7.958 -22.626 1.00 60.56 234 LYS A O 1
ATOM 1863 N N . VAL A 1 235 ? 12.959 -9.228 -21.770 1.00 59.38 235 VAL A N 1
ATOM 1864 C CA . VAL A 1 235 ? 13.809 -10.039 -20.892 1.00 59.38 235 VAL A CA 1
ATOM 1865 C C . VAL A 1 235 ? 13.460 -11.535 -20.974 1.00 59.38 235 VAL A C 1
ATOM 1867 O O . VAL A 1 235 ? 13.703 -12.279 -20.022 1.00 59.38 235 VAL A O 1
ATOM 1870 N N . ASP A 1 236 ? 12.927 -11.970 -22.120 1.00 58.56 236 ASP A N 1
ATOM 1871 C CA . ASP A 1 236 ? 12.387 -13.309 -22.418 1.00 58.56 236 ASP A CA 1
ATOM 1872 C C . ASP A 1 236 ? 13.242 -14.472 -21.870 1.00 58.56 236 ASP A C 1
ATOM 1874 O O . ASP A 1 236 ? 12.740 -15.391 -21.218 1.00 58.56 236 ASP A O 1
ATOM 1878 N N . ASP A 1 237 ? 14.567 -14.400 -22.034 1.00 63.72 237 ASP A N 1
ATOM 1879 C CA . ASP A 1 237 ? 15.496 -15.449 -21.584 1.00 63.72 237 ASP A CA 1
ATOM 1880 C C . ASP A 1 237 ? 15.600 -15.571 -20.049 1.00 63.72 237 ASP A C 1
ATOM 1882 O O . ASP A 1 237 ? 15.988 -16.617 -19.516 1.00 63.72 237 ASP A O 1
ATOM 1886 N N . LEU A 1 238 ? 15.264 -14.508 -19.312 1.00 61.94 238 LEU A N 1
ATOM 1887 C CA . LEU A 1 238 ? 15.330 -14.462 -17.850 1.00 61.94 238 LEU A CA 1
ATOM 1888 C C . LEU A 1 238 ? 13.981 -14.738 -17.187 1.00 61.94 238 LEU A C 1
ATOM 1890 O O . LEU A 1 238 ? 13.969 -15.055 -15.995 1.00 61.94 238 LEU A O 1
ATOM 1894 N N . TRP A 1 239 ? 12.864 -14.683 -17.919 1.00 63.16 239 TRP A N 1
ATOM 1895 C CA . TRP A 1 239 ? 11.533 -14.883 -17.345 1.00 63.16 239 TRP A CA 1
ATOM 1896 C C . TRP A 1 239 ? 11.338 -16.244 -16.668 1.00 63.16 239 TRP A C 1
ATOM 1898 O O . TRP A 1 239 ? 10.819 -16.266 -15.548 1.00 63.16 239 TRP A O 1
ATOM 1908 N N . PRO A 1 240 ? 11.810 -17.381 -17.224 1.00 69.31 240 PRO A N 1
ATOM 1909 C CA . PRO A 1 240 ? 11.704 -18.663 -16.531 1.00 69.31 240 PRO A CA 1
ATOM 1910 C C . PRO A 1 240 ? 12.375 -18.637 -15.153 1.00 69.31 240 PRO A C 1
ATOM 1912 O O . PRO A 1 240 ? 11.852 -19.217 -14.201 1.00 69.31 240 PRO A O 1
ATOM 1915 N N . VAL A 1 241 ? 13.497 -17.916 -15.036 1.00 68.56 241 VAL A N 1
ATOM 1916 C CA . VAL A 1 241 ? 14.247 -17.751 -13.788 1.00 68.56 241 VAL A CA 1
ATOM 1917 C C . VAL A 1 241 ? 13.524 -16.779 -12.858 1.00 68.56 241 VAL A C 1
ATOM 1919 O O . VAL A 1 241 ? 13.198 -17.147 -11.734 1.00 68.56 241 VAL A O 1
ATOM 1922 N N . VAL A 1 242 ? 13.210 -15.567 -13.324 1.00 67.75 242 VAL A N 1
ATOM 1923 C CA . VAL A 1 242 ? 12.537 -14.517 -12.539 1.00 67.75 242 VAL A CA 1
ATOM 1924 C C . VAL A 1 242 ? 11.176 -14.992 -12.027 1.00 67.75 242 VAL A C 1
ATOM 1926 O O . VAL A 1 242 ? 10.875 -14.843 -10.844 1.00 67.75 242 VAL A O 1
ATOM 1929 N N . GLY A 1 243 ? 10.379 -15.633 -12.881 1.00 69.69 243 GLY A N 1
ATOM 1930 C CA . GLY A 1 243 ? 9.081 -16.195 -12.526 1.00 69.69 243 GLY A CA 1
ATOM 1931 C C . GLY A 1 243 ? 9.176 -17.380 -11.560 1.00 69.69 243 GLY A C 1
ATOM 1932 O O . GLY A 1 243 ? 8.285 -17.578 -10.732 1.00 69.69 243 GLY A O 1
ATOM 1933 N N . GLU A 1 244 ? 10.240 -18.190 -11.606 1.00 74.62 244 GLU A N 1
ATOM 1934 C CA . GLU A 1 244 ? 10.495 -19.202 -10.570 1.00 74.62 244 GLU A CA 1
ATOM 1935 C C . GLU A 1 244 ? 10.845 -18.554 -9.220 1.00 74.62 244 GLU A C 1
ATOM 1937 O O . GLU A 1 244 ? 10.253 -18.925 -8.198 1.00 74.62 244 GLU A O 1
ATOM 1942 N N . GLU A 1 245 ? 11.730 -17.549 -9.217 1.00 74.12 245 GLU A N 1
ATOM 1943 C CA . GLU A 1 245 ? 12.117 -16.831 -7.998 1.00 74.12 245 GLU A CA 1
ATOM 1944 C C . GLU A 1 245 ? 10.909 -16.126 -7.358 1.00 74.12 245 GLU A C 1
ATOM 1946 O O . GLU A 1 245 ? 10.622 -16.331 -6.174 1.00 74.12 245 GLU A O 1
ATOM 1951 N N . LEU A 1 246 ? 10.130 -15.370 -8.141 1.00 71.62 246 LEU A N 1
ATOM 1952 C CA . LEU A 1 246 ? 8.934 -14.668 -7.665 1.00 71.62 246 LEU A CA 1
ATOM 1953 C C . LEU A 1 246 ? 7.878 -15.631 -7.114 1.00 71.62 246 LEU A C 1
ATOM 1955 O O . LEU A 1 246 ? 7.310 -15.369 -6.050 1.00 71.62 246 LEU A O 1
ATOM 1959 N N . ARG A 1 247 ? 7.643 -16.779 -7.767 1.00 75.25 247 ARG A N 1
ATOM 1960 C CA . ARG A 1 247 ? 6.703 -17.797 -7.260 1.00 75.25 247 ARG A CA 1
ATOM 1961 C C . ARG A 1 247 ? 7.146 -18.366 -5.917 1.00 75.25 247 ARG A C 1
ATOM 1963 O O . ARG A 1 247 ? 6.307 -18.554 -5.032 1.00 75.25 247 ARG A O 1
ATOM 1970 N N . PHE A 1 248 ? 8.440 -18.630 -5.734 1.00 74.25 248 PHE A N 1
ATOM 1971 C CA . PHE A 1 248 ? 8.943 -19.128 -4.453 1.00 74.25 248 PHE A CA 1
ATOM 1972 C C . PHE A 1 248 ? 8.816 -18.078 -3.344 1.00 74.25 248 PHE A C 1
ATOM 1974 O O . PHE A 1 248 ? 8.354 -18.402 -2.244 1.00 74.25 248 PHE A O 1
ATOM 1981 N N . ILE A 1 249 ? 9.180 -16.824 -3.621 1.00 70.25 249 ILE A N 1
ATOM 1982 C CA . ILE A 1 249 ? 9.079 -15.733 -2.643 1.00 70.25 249 ILE A CA 1
ATOM 1983 C C . ILE A 1 249 ? 7.607 -15.510 -2.271 1.00 70.25 249 ILE A C 1
ATOM 1985 O O . ILE A 1 249 ? 7.276 -15.491 -1.087 1.00 70.25 249 ILE A O 1
ATOM 1989 N N . THR A 1 250 ? 6.705 -15.469 -3.256 1.00 73.69 250 THR A N 1
ATOM 1990 C CA . THR A 1 250 ? 5.251 -15.334 -3.043 1.00 73.69 250 THR A CA 1
ATOM 1991 C C . THR A 1 250 ? 4.705 -16.458 -2.171 1.00 73.69 250 THR A C 1
ATOM 1993 O O . THR A 1 250 ? 3.986 -16.207 -1.203 1.00 73.69 250 THR A O 1
ATOM 1996 N N . LYS A 1 251 ? 5.104 -17.706 -2.444 1.00 73.44 251 LYS A N 1
ATOM 1997 C CA . LYS A 1 251 ? 4.739 -18.856 -1.608 1.00 73.44 251 LYS A CA 1
ATOM 1998 C C . LYS A 1 251 ? 5.252 -18.703 -0.173 1.00 73.44 251 LYS A C 1
ATOM 2000 O O . LYS A 1 251 ? 4.529 -19.027 0.764 1.00 73.44 251 LYS A O 1
ATOM 2005 N N . THR A 1 252 ? 6.475 -18.210 0.003 1.00 68.56 252 THR A N 1
ATOM 2006 C CA . THR A 1 252 ? 7.083 -17.999 1.327 1.00 68.56 252 THR A CA 1
ATOM 2007 C C . THR A 1 252 ? 6.323 -16.934 2.119 1.00 68.56 252 THR A C 1
ATOM 2009 O O . THR A 1 252 ? 6.003 -17.150 3.284 1.00 68.56 252 THR A O 1
ATOM 2012 N N . VAL A 1 253 ? 5.940 -15.828 1.477 1.00 70.31 253 VAL A N 1
ATOM 2013 C CA . VAL A 1 253 ? 5.126 -14.773 2.100 1.00 70.31 253 VAL A CA 1
ATOM 2014 C C . VAL A 1 253 ? 3.715 -15.254 2.436 1.00 70.31 253 VAL A C 1
ATOM 2016 O O . VAL A 1 253 ? 3.218 -14.983 3.529 1.00 70.31 253 VAL A O 1
ATOM 2019 N N . ALA A 1 254 ? 3.085 -16.037 1.559 1.00 69.94 254 ALA A N 1
ATOM 2020 C CA . ALA A 1 254 ? 1.786 -16.643 1.847 1.00 69.94 254 ALA A CA 1
ATOM 2021 C C . ALA A 1 254 ? 1.839 -17.558 3.087 1.00 69.94 254 ALA A C 1
ATOM 2023 O O . ALA A 1 254 ? 0.919 -17.552 3.908 1.00 69.94 254 ALA A O 1
ATOM 2024 N N . LEU A 1 255 ? 2.939 -18.301 3.265 1.00 66.56 255 LEU A N 1
ATOM 2025 C CA . LEU A 1 255 ? 3.174 -19.113 4.461 1.00 66.56 255 LEU A CA 1
ATOM 2026 C C . LEU A 1 255 ? 3.346 -18.254 5.729 1.00 66.56 255 LEU A C 1
ATOM 2028 O O . LEU A 1 255 ? 2.808 -18.632 6.769 1.00 66.56 255 LEU A O 1
ATOM 2032 N N . MET A 1 256 ? 3.989 -17.076 5.645 1.00 65.69 256 MET A N 1
ATOM 2033 C CA . MET A 1 256 ? 4.041 -16.116 6.766 1.00 65.69 256 MET A CA 1
ATOM 2034 C C . MET A 1 256 ? 2.638 -15.683 7.207 1.00 65.69 256 MET A C 1
ATOM 2036 O O . MET A 1 256 ? 2.328 -15.688 8.399 1.00 65.69 256 MET A O 1
ATOM 2040 N N . GLY A 1 257 ? 1.780 -15.320 6.247 1.00 60.22 257 GLY A N 1
ATOM 2041 C CA . GLY A 1 257 ? 0.433 -14.808 6.524 1.00 60.22 257 GLY A CA 1
ATOM 2042 C C . GLY A 1 257 ? -0.513 -15.863 7.085 1.00 60.22 257 GLY A C 1
ATOM 2043 O O . GLY A 1 257 ? -1.353 -15.574 7.934 1.00 60.22 257 GLY A O 1
ATOM 2044 N N . ALA A 1 258 ? -0.333 -17.125 6.696 1.00 59.75 258 ALA A N 1
ATOM 2045 C CA . ALA A 1 258 ? -1.168 -18.220 7.175 1.00 59.75 258 ALA A CA 1
ATOM 2046 C C . ALA A 1 258 ? -0.995 -18.537 8.677 1.00 59.75 258 ALA A C 1
ATOM 2048 O O . ALA A 1 258 ? -1.712 -19.403 9.184 1.00 59.75 258 ALA A O 1
ATOM 2049 N N . LYS A 1 259 ? -0.041 -17.900 9.391 1.00 56.59 259 LYS A N 1
ATOM 2050 C CA . LYS A 1 259 ? 0.418 -18.298 10.745 1.00 56.59 259 LYS A CA 1
ATOM 2051 C C . LYS A 1 259 ? 0.729 -19.803 10.836 1.00 56.59 259 LYS A C 1
ATOM 2053 O O . LYS A 1 259 ? 0.731 -20.392 11.919 1.00 56.59 259 LYS A O 1
ATOM 2058 N N . ALA A 1 260 ? 0.925 -20.443 9.686 1.00 42.66 260 ALA A N 1
ATOM 2059 C CA . ALA A 1 260 ? 0.946 -21.879 9.540 1.00 42.66 260 ALA A CA 1
ATOM 2060 C C . ALA A 1 260 ? 2.406 -22.299 9.575 1.00 42.66 260 ALA A C 1
ATOM 2062 O O . ALA A 1 260 ? 3.107 -22.193 8.573 1.00 42.66 260 ALA A O 1
ATOM 2063 N N . THR A 1 261 ? 2.820 -22.780 10.749 1.00 49.50 261 THR A N 1
ATOM 2064 C CA . THR A 1 261 ? 4.169 -23.258 11.088 1.00 49.50 261 THR A CA 1
ATOM 2065 C C . THR A 1 261 ? 5.258 -22.184 11.032 1.00 49.50 261 THR A C 1
ATOM 2067 O O . THR A 1 261 ? 5.249 -21.306 10.177 1.00 49.50 261 THR A O 1
ATOM 2070 N N . ALA A 1 262 ? 6.197 -22.233 11.984 1.00 56.00 262 ALA A N 1
ATOM 2071 C CA . ALA A 1 262 ? 7.435 -21.473 11.868 1.00 56.00 262 ALA A CA 1
ATOM 2072 C C . ALA A 1 262 ? 8.017 -21.768 10.482 1.00 56.00 262 ALA A C 1
ATOM 2074 O O . ALA A 1 262 ? 8.181 -22.941 10.135 1.00 56.00 262 ALA A O 1
ATOM 2075 N N . LEU A 1 263 ? 8.229 -20.728 9.673 1.00 58.88 263 LEU A N 1
ATOM 2076 C CA . LEU A 1 263 ? 8.961 -20.897 8.428 1.00 58.88 263 LEU A CA 1
ATOM 2077 C C . LEU A 1 263 ? 10.282 -21.572 8.769 1.00 58.88 263 LEU A C 1
ATOM 2079 O O . LEU A 1 263 ? 10.964 -21.164 9.706 1.00 58.88 263 LEU A O 1
ATOM 2083 N N . ASP A 1 264 ? 10.621 -22.619 8.031 1.00 67.00 264 ASP A N 1
ATOM 2084 C CA . ASP A 1 264 ? 11.929 -23.233 8.180 1.00 67.00 264 ASP A CA 1
ATOM 2085 C C . ASP A 1 264 ? 12.988 -22.191 7.790 1.00 67.00 264 ASP A C 1
ATOM 2087 O O . ASP A 1 264 ? 12.884 -21.569 6.728 1.00 67.00 264 ASP A O 1
ATOM 2091 N N . ALA A 1 265 ? 14.005 -21.992 8.633 1.00 67.44 265 ALA A N 1
ATOM 2092 C CA . ALA A 1 265 ? 15.091 -21.042 8.396 1.00 67.44 265 ALA A CA 1
ATOM 2093 C C . ALA A 1 265 ? 15.727 -21.236 7.006 1.00 67.44 265 ALA A C 1
ATOM 2095 O O . ALA A 1 265 ? 16.123 -20.266 6.355 1.00 67.44 265 ALA A O 1
ATOM 2096 N N . GLN A 1 266 ? 15.738 -22.474 6.496 1.00 72.44 266 GLN A N 1
ATOM 2097 C CA . GLN A 1 266 ? 16.202 -22.783 5.145 1.00 72.44 266 GLN A CA 1
ATOM 2098 C C . GLN A 1 266 ? 15.315 -22.167 4.044 1.00 72.44 266 GLN A C 1
ATOM 2100 O O . GLN A 1 266 ? 15.828 -21.720 3.015 1.00 72.44 266 GLN A O 1
ATOM 2105 N N . GLN A 1 267 ? 13.992 -22.114 4.234 1.00 70.31 267 GLN A N 1
ATOM 2106 C CA . GLN A 1 267 ? 13.055 -21.479 3.297 1.00 70.31 267 GLN A CA 1
ATOM 2107 C C . GLN A 1 267 ? 13.223 -19.960 3.286 1.00 70.31 267 GLN A C 1
ATOM 2109 O O . GLN A 1 267 ? 13.228 -19.352 2.216 1.00 70.31 267 GLN A O 1
ATOM 2114 N N . VAL A 1 268 ? 13.429 -19.366 4.463 1.00 67.19 268 VAL A N 1
ATOM 2115 C CA . VAL A 1 268 ? 13.726 -17.937 4.632 1.00 67.19 268 VAL A CA 1
ATOM 2116 C C . VAL A 1 268 ? 15.014 -17.558 3.907 1.00 67.19 268 VAL A C 1
ATOM 2118 O O . VAL A 1 268 ? 15.037 -16.627 3.103 1.00 67.19 268 VAL A O 1
ATOM 2121 N N . GLU A 1 269 ? 16.084 -18.313 4.153 1.00 72.06 269 GLU A N 1
ATOM 2122 C CA . GLU A 1 269 ? 17.386 -18.093 3.528 1.00 72.06 269 GLU A CA 1
ATOM 2123 C C . GLU A 1 269 ? 17.324 -18.304 2.009 1.00 72.06 269 GLU A C 1
ATOM 2125 O O . GLU A 1 269 ? 17.981 -17.594 1.244 1.00 72.06 269 GLU A O 1
ATOM 2130 N N . LYS A 1 270 ? 16.519 -19.269 1.542 1.00 77.69 270 LYS A N 1
ATOM 2131 C CA . LYS A 1 270 ? 16.275 -19.459 0.110 1.00 77.69 270 LYS A CA 1
ATOM 2132 C C . LYS A 1 270 ? 15.542 -18.253 -0.484 1.00 77.69 270 LYS A C 1
ATOM 2134 O O . LYS A 1 270 ? 16.068 -17.677 -1.427 1.00 77.69 270 LYS A O 1
ATOM 2139 N N . ALA A 1 271 ? 14.424 -17.809 0.094 1.00 70.00 271 ALA A N 1
ATOM 2140 C CA . ALA A 1 271 ? 13.695 -16.631 -0.390 1.00 70.00 271 ALA A CA 1
ATOM 2141 C C . ALA A 1 271 ? 14.580 -15.371 -0.411 1.00 70.00 271 ALA A C 1
ATOM 2143 O O . ALA A 1 271 ? 14.543 -14.600 -1.368 1.00 70.00 271 ALA A O 1
ATOM 2144 N N . GLN A 1 272 ? 15.437 -15.196 0.602 1.00 71.81 272 GLN A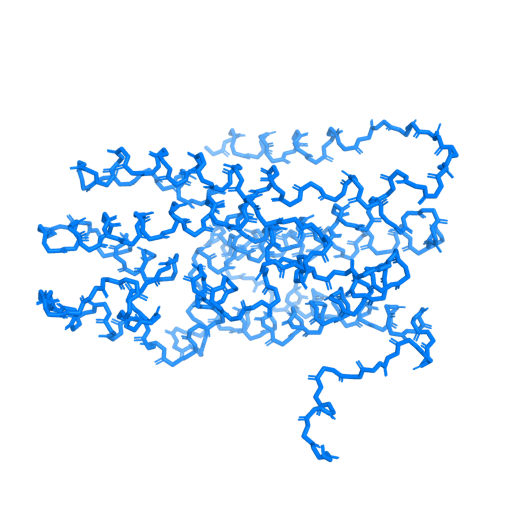 N 1
ATOM 2145 C CA . GLN A 1 272 ? 16.417 -14.111 0.644 1.00 71.81 272 GLN A CA 1
ATOM 2146 C C . GLN A 1 272 ? 17.412 -14.187 -0.521 1.00 71.81 272 GLN A C 1
ATOM 2148 O O . GLN A 1 272 ? 17.634 -13.184 -1.198 1.00 71.81 272 GLN A O 1
ATOM 2153 N N . ARG A 1 273 ? 18.014 -15.356 -0.770 1.00 77.62 273 ARG A N 1
ATOM 2154 C CA . ARG A 1 273 ? 18.957 -15.540 -1.886 1.00 77.62 273 ARG A CA 1
ATOM 2155 C C . ARG A 1 273 ? 18.300 -15.282 -3.237 1.00 77.62 273 ARG A C 1
ATOM 2157 O O . ARG A 1 273 ? 18.918 -14.686 -4.111 1.00 77.62 273 ARG A O 1
ATOM 2164 N N . GLN A 1 274 ? 17.048 -15.691 -3.392 1.00 76.88 274 GLN A N 1
ATOM 2165 C CA . GLN A 1 274 ? 16.290 -15.473 -4.619 1.00 76.88 274 GLN A CA 1
ATOM 2166 C C . GLN A 1 274 ? 15.947 -13.995 -4.823 1.00 76.88 274 GLN A C 1
ATOM 2168 O O . GLN A 1 274 ? 16.136 -13.483 -5.919 1.00 76.88 274 GLN A O 1
ATOM 2173 N N . LEU A 1 275 ? 15.562 -13.269 -3.766 1.00 71.56 275 LEU A N 1
ATOM 2174 C CA . LEU A 1 275 ? 15.411 -11.809 -3.823 1.00 71.56 275 LEU A CA 1
ATOM 2175 C C . LEU A 1 275 ? 16.726 -11.097 -4.162 1.00 71.56 275 LEU A C 1
ATOM 2177 O O . LEU A 1 275 ? 16.722 -10.142 -4.935 1.00 71.56 275 LEU A O 1
ATOM 2181 N N . GLN A 1 276 ? 17.851 -11.541 -3.595 1.00 76.25 276 GLN A N 1
ATOM 2182 C CA . GLN A 1 276 ? 19.180 -11.007 -3.918 1.00 76.25 276 GLN A CA 1
ATOM 2183 C C . GLN A 1 276 ? 19.532 -11.244 -5.385 1.00 76.25 276 GLN A C 1
ATOM 2185 O O . GLN A 1 276 ? 19.994 -10.329 -6.061 1.00 76.25 276 GLN A O 1
ATOM 2190 N N . ARG A 1 277 ? 19.254 -12.448 -5.893 1.00 77.06 277 ARG A N 1
ATOM 2191 C CA . ARG A 1 277 ? 19.456 -12.794 -7.299 1.00 77.06 277 ARG A CA 1
ATOM 2192 C C . ARG A 1 277 ? 18.564 -11.964 -8.221 1.00 77.06 277 ARG A C 1
ATOM 2194 O O . ARG A 1 277 ? 19.064 -11.469 -9.221 1.00 77.06 277 ARG A O 1
ATOM 2201 N N . LEU A 1 278 ? 17.292 -11.761 -7.871 1.00 72.94 278 LEU A N 1
ATOM 2202 C CA . LEU A 1 278 ? 16.390 -10.868 -8.605 1.00 72.94 278 LEU A CA 1
ATOM 2203 C C . LEU A 1 278 ? 16.939 -9.439 -8.661 1.00 72.94 278 LEU A C 1
ATOM 2205 O O . LEU A 1 278 ? 16.985 -8.850 -9.734 1.00 72.94 278 LEU A O 1
ATOM 2209 N N . GLY A 1 279 ? 17.418 -8.908 -7.532 1.00 73.06 279 GLY A N 1
ATOM 2210 C CA . GLY A 1 279 ? 18.048 -7.587 -7.483 1.00 73.06 279 GLY A CA 1
ATOM 2211 C C . GLY A 1 279 ? 19.322 -7.494 -8.324 1.00 73.06 279 GLY A C 1
ATOM 2212 O O . GLY A 1 279 ? 19.530 -6.478 -8.982 1.00 73.06 279 GLY A O 1
ATOM 2213 N N . ALA A 1 280 ? 20.144 -8.547 -8.353 1.00 75.75 280 ALA A N 1
ATOM 2214 C CA . ALA A 1 280 ? 21.341 -8.609 -9.193 1.00 75.75 280 ALA A CA 1
ATOM 22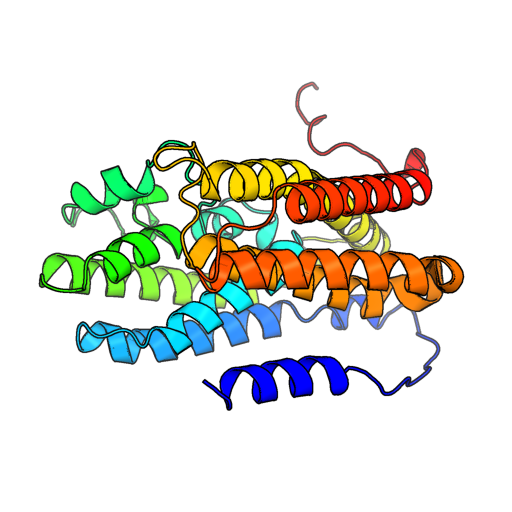15 C C . ALA A 1 280 ? 20.987 -8.636 -10.687 1.00 75.75 280 ALA A C 1
ATOM 2217 O O . ALA A 1 280 ? 21.485 -7.798 -11.429 1.00 75.75 280 ALA A O 1
ATOM 2218 N N . ILE A 1 281 ? 20.060 -9.511 -11.101 1.00 71.62 281 ILE A N 1
ATOM 2219 C CA . ILE A 1 281 ? 19.554 -9.572 -12.483 1.00 71.62 281 ILE A CA 1
ATOM 2220 C C . ILE A 1 281 ? 19.037 -8.196 -12.914 1.00 71.62 281 ILE A C 1
ATOM 2222 O O . ILE A 1 281 ? 19.379 -7.707 -13.986 1.00 71.62 281 ILE A O 1
ATOM 2226 N N . TRP A 1 282 ? 18.246 -7.551 -12.056 1.00 68.81 282 TRP A N 1
ATOM 2227 C CA . TRP A 1 282 ? 17.661 -6.247 -12.347 1.00 68.81 282 TRP A CA 1
ATOM 2228 C C . TRP A 1 282 ? 18.718 -5.137 -12.437 1.00 68.81 282 TRP A C 1
ATOM 2230 O O . TRP A 1 282 ? 18.666 -4.301 -13.332 1.00 68.81 282 TRP A O 1
ATOM 2240 N N . SER A 1 283 ? 19.714 -5.149 -11.548 1.00 67.50 283 SER A N 1
ATOM 2241 C CA . SER A 1 283 ? 20.802 -4.158 -11.547 1.00 67.50 283 SER A CA 1
ATOM 2242 C C . SER A 1 283 ? 21.770 -4.333 -12.720 1.00 67.50 283 SER A C 1
ATOM 2244 O O . SER A 1 283 ? 22.321 -3.347 -13.191 1.00 67.50 283 SER A O 1
ATOM 2246 N N . GLU A 1 284 ? 21.986 -5.563 -13.194 1.00 68.44 284 GLU A N 1
ATOM 2247 C CA . GLU A 1 284 ? 22.835 -5.861 -14.359 1.00 68.44 284 GLU A CA 1
ATOM 2248 C C . GLU A 1 284 ? 22.156 -5.490 -15.687 1.00 68.44 284 GLU A C 1
ATOM 2250 O O . GLU A 1 284 ? 22.832 -5.090 -16.632 1.00 68.44 284 GLU A O 1
ATOM 2255 N N . GLN A 1 285 ? 20.824 -5.595 -15.752 1.00 63.56 285 GLN A N 1
ATOM 2256 C CA . GLN A 1 285 ? 20.018 -5.224 -16.922 1.00 63.56 285 GLN A CA 1
ATOM 2257 C C . GLN A 1 285 ? 19.806 -3.707 -17.044 1.00 63.56 285 GLN A C 1
ATOM 2259 O O . GLN A 1 285 ? 19.573 -3.196 -18.138 1.00 63.56 285 GLN A O 1
ATOM 2264 N N . ILE A 1 286 ? 19.916 -2.965 -15.939 1.00 56.25 286 ILE A N 1
ATOM 2265 C CA . ILE A 1 286 ? 19.848 -1.503 -15.950 1.00 56.25 286 ILE A CA 1
ATOM 2266 C C . ILE A 1 286 ? 21.262 -0.952 -16.105 1.00 56.25 286 ILE A C 1
ATOM 2268 O O . ILE A 1 286 ? 22.017 -0.827 -15.143 1.00 56.25 286 ILE A O 1
ATOM 2272 N N . THR A 1 287 ? 21.627 -0.584 -17.331 1.00 51.41 287 THR A N 1
ATOM 2273 C CA . THR A 1 287 ? 22.866 0.158 -17.595 1.00 51.41 287 THR A CA 1
ATOM 2274 C C . THR A 1 287 ? 22.924 1.429 -16.743 1.00 51.41 287 THR A C 1
ATOM 2276 O O . THR A 1 287 ? 21.929 2.149 -16.627 1.00 51.41 287 THR A O 1
ATOM 2279 N N . ALA A 1 288 ? 24.102 1.716 -16.174 1.00 44.41 288 ALA A N 1
ATOM 2280 C CA . ALA A 1 288 ? 24.365 2.820 -15.240 1.00 44.41 288 ALA A CA 1
ATOM 2281 C C . ALA A 1 288 ? 23.847 4.198 -15.709 1.00 44.41 288 ALA A C 1
ATOM 2283 O O . ALA A 1 288 ? 23.511 5.041 -14.881 1.00 44.41 288 ALA A O 1
ATOM 2284 N N . ASP A 1 289 ? 23.693 4.397 -17.018 1.00 42.19 289 ASP A N 1
ATOM 2285 C CA . ASP A 1 289 ? 23.203 5.634 -17.637 1.00 42.19 289 ASP A CA 1
ATOM 2286 C C . ASP A 1 289 ? 21.706 5.917 -17.368 1.00 42.19 289 ASP A C 1
ATOM 2288 O O . ASP A 1 289 ? 21.221 7.020 -17.616 1.00 42.19 289 ASP A O 1
ATOM 2292 N N . GLN A 1 290 ? 20.959 4.946 -16.825 1.00 43.62 290 GLN A N 1
ATOM 2293 C CA . GLN A 1 290 ? 19.547 5.086 -16.430 1.00 43.62 290 GLN A CA 1
ATOM 2294 C C . GLN A 1 290 ? 19.354 5.311 -14.916 1.00 43.62 290 GLN A C 1
ATOM 2296 O O . GLN A 1 290 ? 18.231 5.551 -14.456 1.00 43.62 290 GLN A O 1
ATOM 2301 N N . PHE A 1 291 ? 20.437 5.264 -14.131 1.00 40.41 291 PHE A N 1
ATOM 2302 C CA . PHE A 1 291 ? 20.420 5.360 -12.671 1.00 40.41 291 PHE A CA 1
ATOM 2303 C C . PHE A 1 291 ? 20.774 6.782 -12.208 1.00 40.41 291 PHE A C 1
ATOM 2305 O O . PHE A 1 291 ? 21.890 7.068 -11.784 1.00 40.41 291 PHE A O 1
ATOM 2312 N N . VAL A 1 292 ? 19.803 7.697 -12.225 1.00 39.44 292 VAL A N 1
ATOM 2313 C CA . VAL A 1 292 ? 19.876 8.876 -11.345 1.00 39.44 292 VAL A CA 1
ATOM 2314 C C . VAL A 1 292 ? 19.259 8.454 -10.016 1.00 39.44 292 VAL A C 1
ATOM 2316 O O . VAL A 1 292 ? 18.048 8.255 -9.917 1.00 39.44 292 VAL A O 1
ATOM 2319 N N . GLY A 1 293 ? 20.112 8.201 -9.022 1.00 34.97 293 GLY A N 1
ATOM 2320 C CA . GLY A 1 293 ? 19.691 7.736 -7.704 1.00 34.97 293 GLY A CA 1
ATOM 2321 C C . GLY A 1 293 ? 18.698 8.697 -7.046 1.00 34.97 293 GLY A C 1
ATOM 2322 O O . GLY A 1 293 ? 18.850 9.913 -7.118 1.00 34.97 293 GLY A O 1
ATOM 2323 N N . PHE A 1 294 ? 17.715 8.141 -6.336 1.00 38.81 294 PHE A N 1
ATOM 2324 C CA . PHE A 1 294 ? 16.645 8.872 -5.638 1.00 38.81 294 PHE A CA 1
ATOM 2325 C C . PHE A 1 294 ? 17.134 9.785 -4.485 1.00 38.81 294 PHE A C 1
ATOM 2327 O O . PHE A 1 294 ? 16.318 10.381 -3.794 1.00 38.81 294 PHE A O 1
ATOM 2334 N N . ASN A 1 295 ? 18.453 9.920 -4.286 1.00 32.62 295 ASN A N 1
ATOM 2335 C CA . ASN A 1 295 ? 19.078 10.639 -3.172 1.00 32.62 295 ASN A CA 1
ATOM 2336 C C . ASN A 1 295 ? 20.155 11.667 -3.583 1.00 32.62 295 ASN A C 1
ATOM 2338 O O . ASN A 1 295 ? 20.925 12.089 -2.729 1.00 32.62 295 ASN A O 1
ATOM 2342 N N . SER A 1 296 ? 20.235 12.113 -4.844 1.00 31.44 296 SER A N 1
ATOM 2343 C CA . SER A 1 296 ? 21.134 13.233 -5.206 1.00 31.44 296 SER A CA 1
ATOM 2344 C C . SER A 1 296 ? 20.444 14.601 -5.237 1.00 31.44 296 SER A C 1
ATOM 2346 O O . SER A 1 296 ? 20.997 15.546 -5.787 1.00 31.44 296 SER A O 1
ATOM 2348 N N . ARG A 1 297 ? 19.241 14.732 -4.660 1.00 32.75 297 ARG A N 1
ATOM 2349 C CA . ARG A 1 297 ? 18.594 16.043 -4.470 1.00 32.75 297 ARG A CA 1
ATOM 2350 C C . ARG A 1 297 ? 18.965 16.706 -3.138 1.00 32.75 297 ARG A C 1
ATOM 2352 O O . ARG A 1 297 ? 18.240 17.577 -2.677 1.00 32.75 297 ARG A O 1
ATOM 2359 N N . ASP A 1 298 ? 20.100 16.306 -2.570 1.00 40.41 298 ASP A N 1
ATOM 2360 C CA . ASP A 1 298 ? 20.855 17.103 -1.612 1.00 40.41 298 ASP A CA 1
ATOM 2361 C C . ASP A 1 298 ? 22.121 17.619 -2.315 1.00 40.41 298 ASP A C 1
ATOM 2363 O O . ASP A 1 298 ? 23.080 16.868 -2.500 1.00 40.41 298 ASP A O 1
ATOM 2367 N N . GLY A 1 299 ? 22.108 18.904 -2.688 1.00 37.88 299 GLY A N 1
ATOM 2368 C CA . GLY A 1 299 ? 23.317 19.684 -2.976 1.00 37.88 299 GLY A CA 1
ATOM 2369 C C . GLY A 1 299 ? 23.477 20.216 -4.402 1.00 37.88 299 GLY A C 1
ATOM 2370 O O . GLY A 1 299 ? 24.376 19.762 -5.099 1.00 37.88 299 GLY A O 1
ATOM 2371 N N . ASP A 1 300 ? 22.629 21.169 -4.800 1.00 31.73 300 ASP A N 1
ATOM 2372 C CA . ASP A 1 300 ? 23.028 22.490 -5.339 1.00 31.73 300 ASP A CA 1
ATOM 2373 C C . ASP A 1 300 ? 21.824 23.453 -5.328 1.00 31.73 300 ASP A C 1
ATOM 2375 O O . ASP A 1 300 ? 20.721 23.043 -5.765 1.00 31.73 300 ASP A O 1
#

pLDDT: mean 73.49, std 18.86, range [28.95, 96.94]

Radius of gyration: 19.79 Å; chains: 1; bounding box: 46×49×55 Å

Sequence (300 aa):
MKSLLAVFLVVLLTAYAPQGKSADTELMLSDFAWQEQFLSLKERLELIKVGVIHCKIDEQAWRDLVFKWGEIYVHQLGPVETPEYSVGIMLWPDRKGFVTRAVKRYSPDPTIAFDQQSIAIRGLTALDKIIAKQLDTPRFCELANLIIDDLVKRSELAADTSIDQYYETQDAFERAQHRSMSAMIAWLQESLIPAVKSAEAPRGPFDATDMSAVFLAGCLTGISSQYALYWEDKVDDLWPVVGEELRFITKTVALMGAKATALDAQQVEKAQRQLQRLGAIWSEQITADQFVGFNSRDGD